Protein AF-A0A1L9S5S0-F1 (afdb_monomer_lite)

Organism: NCBI:txid1073090

Radius of gyration: 19.22 Å; chains: 1; bounding box: 44×40×56 Å

Sequence (219 aa):
MIPSCPNWLRVALICLTVGSFLPQLHRIWAQKTGTGLSLLYILLNLINATEQLTLAFFYTINVTWELDFFVNTPRSIGDWLNLAQLGVVWVLLFIFSLMHPDPQFPIPYRILVAALYLVFGFISLFPVITDALDSTLFHDPNEQSPGFGVNLFAGWNFFIVSPLTTLLSVCSIVPQAIQLRSQLSSPSPDQGMMRIQDCALQGVVFGVLAASWLFRVKI

Foldseek 3Di:
DQDFDDPVVLVVLLVLLVVLLVVVVVCCVVVVALAQADLLLLLLQLLLLLLVLLLLLLCLQPPADDCLFQAHVVGDPLSVSVNVSSVSSNVSSVVSLVSHDHPVDDPVVNVVSVVVSVVSNCVRRVVSVVCNVPVVVQDDPPDPDGHPVSVCSNCCSVVPVNVVSVVSNVVSVVSSVVSLVVQCPDPDNVVSVVVVVSVVSSVVSVVVVVVCVVSHGDD

Structure (mmCIF, N/CA/C/O backbone):
data_AF-A0A1L9S5S0-F1
#
_entry.id   AF-A0A1L9S5S0-F1
#
loop_
_atom_site.group_PDB
_atom_site.id
_atom_site.type_symbol
_atom_site.label_atom_id
_atom_site.label_alt_id
_atom_site.label_comp_id
_atom_site.label_asym_id
_atom_site.label_entity_id
_atom_site.label_seq_id
_atom_site.pdbx_PDB_ins_code
_atom_site.Cartn_x
_atom_site.Cartn_y
_atom_site.Cartn_z
_atom_site.occupancy
_atom_site.B_iso_or_equiv
_atom_site.auth_seq_id
_atom_site.auth_comp_id
_atom_site.auth_asym_id
_atom_site.auth_atom_id
_atom_site.pdbx_PDB_model_num
ATOM 1 N N . MET A 1 1 ? 19.081 -22.077 -8.468 1.00 44.44 1 MET A N 1
ATOM 2 C CA . MET A 1 1 ? 17.977 -21.283 -9.048 1.00 44.44 1 MET A CA 1
ATOM 3 C C . MET A 1 1 ? 16.762 -21.458 -8.157 1.00 44.44 1 MET A C 1
ATOM 5 O O . MET A 1 1 ? 16.302 -22.584 -8.014 1.00 44.44 1 MET A O 1
ATOM 9 N N . ILE A 1 2 ? 16.306 -20.395 -7.494 1.00 54.16 2 ILE A N 1
ATOM 10 C CA . ILE A 1 2 ? 15.057 -20.426 -6.721 1.00 54.16 2 ILE A CA 1
ATOM 11 C C . ILE A 1 2 ? 13.906 -20.519 -7.739 1.00 54.16 2 ILE A C 1
ATOM 13 O O . ILE A 1 2 ? 13.924 -19.760 -8.711 1.00 54.16 2 ILE A O 1
ATOM 17 N N . PRO A 1 3 ? 12.953 -21.457 -7.595 1.00 57.44 3 PRO A N 1
ATOM 18 C CA . PRO A 1 3 ? 11.841 -21.571 -8.530 1.00 57.44 3 PRO A CA 1
ATOM 19 C C . PRO A 1 3 ? 11.006 -20.287 -8.510 1.00 57.44 3 PRO A C 1
ATOM 21 O O . PRO A 1 3 ? 10.632 -19.790 -7.448 1.00 57.44 3 PRO A O 1
ATOM 24 N N . SER A 1 4 ? 10.720 -19.748 -9.694 1.00 71.06 4 SER A N 1
ATOM 25 C CA . SER A 1 4 ? 9.901 -18.551 -9.856 1.00 71.06 4 SER A CA 1
ATOM 26 C C . SER A 1 4 ? 8.475 -18.801 -9.359 1.00 71.06 4 SER A C 1
ATOM 28 O O . SER A 1 4 ? 7.868 -19.835 -9.642 1.00 71.06 4 SER A O 1
ATOM 30 N N . CYS A 1 5 ? 7.920 -17.847 -8.604 1.00 78.69 5 CYS A N 1
ATOM 31 C CA . CYS A 1 5 ? 6.558 -17.951 -8.081 1.00 78.69 5 CYS A CA 1
ATOM 32 C C . CYS A 1 5 ? 5.536 -18.114 -9.231 1.00 78.69 5 CYS A C 1
ATOM 34 O O . CYS A 1 5 ? 5.428 -17.202 -10.068 1.00 78.69 5 CYS A O 1
ATOM 36 N N . PRO A 1 6 ? 4.773 -19.226 -9.282 1.00 87.81 6 PRO A N 1
ATOM 37 C CA . PRO A 1 6 ? 3.892 -19.526 -10.404 1.00 87.81 6 PRO A CA 1
ATOM 38 C C . PRO A 1 6 ? 2.665 -18.606 -10.437 1.00 87.81 6 PRO A C 1
ATOM 40 O O . PRO A 1 6 ? 2.138 -18.199 -9.402 1.00 87.81 6 PRO A O 1
ATOM 43 N N . ASN A 1 7 ? 2.164 -18.308 -11.639 1.00 88.38 7 ASN A N 1
ATOM 44 C CA . ASN A 1 7 ? 1.066 -17.350 -11.830 1.00 88.38 7 ASN A CA 1
ATOM 45 C C . ASN A 1 7 ? -0.230 -17.758 -11.112 1.00 88.38 7 ASN A C 1
ATOM 47 O O . ASN A 1 7 ? -0.911 -16.893 -10.568 1.00 88.38 7 ASN A O 1
ATOM 51 N N . TRP A 1 8 ? -0.548 -19.056 -11.040 1.00 90.25 8 TRP A N 1
ATOM 52 C CA . TRP A 1 8 ? -1.734 -19.535 -10.318 1.00 90.25 8 TRP A CA 1
ATOM 53 C C . TRP A 1 8 ? -1.683 -19.172 -8.827 1.00 90.25 8 TRP A C 1
ATOM 55 O O . TRP A 1 8 ? -2.705 -18.812 -8.247 1.00 90.25 8 TRP A O 1
ATOM 65 N N . LEU A 1 9 ? -0.491 -19.193 -8.217 1.00 88.19 9 LEU A N 1
ATOM 66 C CA . LEU A 1 9 ? -0.302 -18.819 -6.817 1.00 88.19 9 LEU A CA 1
ATOM 67 C C . LEU A 1 9 ? -0.464 -17.307 -6.632 1.00 88.19 9 LEU A C 1
ATOM 69 O O . LEU A 1 9 ? -1.038 -16.870 -5.638 1.00 88.19 9 LEU A O 1
ATOM 73 N N . ARG A 1 10 ? -0.016 -16.499 -7.603 1.00 89.44 10 ARG A N 1
ATOM 74 C CA . ARG A 1 10 ? -0.247 -15.044 -7.596 1.00 89.44 10 ARG A CA 1
ATOM 75 C C . ARG A 1 10 ? -1.740 -14.724 -7.648 1.00 89.44 10 ARG A C 1
ATOM 77 O O . ARG A 1 10 ? -2.201 -13.929 -6.839 1.00 89.44 10 ARG A O 1
ATOM 84 N N . VAL A 1 11 ? -2.494 -15.397 -8.520 1.00 90.69 11 VAL A N 1
ATOM 85 C CA . VAL A 1 11 ? -3.959 -15.257 -8.614 1.00 90.69 11 VAL A CA 1
ATOM 86 C C . VAL A 1 11 ? -4.644 -15.698 -7.320 1.00 90.69 11 VAL A C 1
ATOM 88 O O . VAL A 1 11 ? -5.478 -14.965 -6.795 1.00 90.69 11 VAL A O 1
ATOM 91 N N . ALA A 1 12 ? -4.254 -16.845 -6.757 1.00 90.88 12 ALA A N 1
ATOM 92 C CA . ALA A 1 12 ? -4.786 -17.303 -5.476 1.00 90.88 12 ALA A CA 1
ATOM 93 C C . ALA A 1 12 ? -4.539 -16.276 -4.359 1.00 90.88 12 ALA A C 1
ATOM 95 O O . ALA A 1 12 ? -5.433 -16.009 -3.561 1.00 90.88 12 ALA A O 1
ATOM 96 N N . LEU A 1 13 ? -3.358 -15.653 -4.332 1.00 89.50 13 LEU A N 1
ATOM 97 C CA . LEU A 1 13 ? -3.022 -14.617 -3.356 1.00 89.50 13 LEU A CA 1
ATOM 98 C C . LEU A 1 13 ? -3.818 -13.321 -3.566 1.00 89.50 13 LEU A C 1
ATOM 100 O O . LEU A 1 13 ? -4.218 -12.726 -2.570 1.00 89.50 13 LEU A O 1
ATOM 104 N N . ILE A 1 14 ? -4.151 -12.943 -4.806 1.00 90.69 14 ILE A N 1
ATOM 105 C CA . ILE A 1 14 ? -5.110 -11.856 -5.091 1.00 90.69 14 ILE A CA 1
ATOM 106 C C . ILE A 1 14 ? -6.479 -12.186 -4.500 1.00 90.69 14 ILE A C 1
ATOM 108 O O . ILE A 1 14 ? -7.045 -11.382 -3.757 1.00 90.69 14 ILE A O 1
ATOM 112 N N . CYS A 1 15 ? -6.998 -13.383 -4.772 1.00 91.38 15 CYS A N 1
ATOM 113 C CA . CYS A 1 15 ? -8.291 -13.814 -4.246 1.00 91.38 15 CYS A CA 1
ATOM 114 C C . CYS A 1 15 ? -8.305 -13.853 -2.712 1.00 91.38 15 CYS A C 1
ATOM 116 O O . CYS A 1 15 ? -9.273 -13.401 -2.106 1.00 91.38 15 CYS A O 1
ATOM 118 N N . LEU A 1 16 ? -7.235 -14.345 -2.080 1.00 90.19 16 LEU A N 1
ATOM 119 C CA . LEU A 1 16 ? -7.093 -14.356 -0.622 1.00 90.19 16 LEU A CA 1
ATOM 120 C C . LEU A 1 16 ? -7.020 -12.942 -0.047 1.00 90.19 16 LEU A C 1
ATOM 122 O O . LEU A 1 16 ? -7.652 -12.675 0.973 1.00 90.19 16 LEU A O 1
ATOM 126 N N . THR A 1 17 ? -6.303 -12.027 -0.704 1.00 90.12 17 THR A N 1
ATOM 127 C CA . THR A 1 17 ? -6.274 -10.619 -0.309 1.00 90.12 17 THR A CA 1
ATOM 128 C C . THR A 1 17 ? -7.678 -10.039 -0.344 1.00 90.12 17 THR A C 1
ATOM 130 O O . THR A 1 17 ? -8.149 -9.608 0.701 1.00 90.12 17 THR A O 1
ATOM 133 N N . VAL A 1 18 ? -8.400 -10.121 -1.464 1.00 89.94 18 VAL A N 1
ATOM 134 C CA . VAL A 1 18 ? -9.799 -9.655 -1.540 1.00 89.94 18 VAL A CA 1
ATOM 135 C C . VAL A 1 18 ? -10.660 -10.311 -0.459 1.00 89.94 18 VAL A C 1
ATOM 137 O O . VAL A 1 18 ? -11.362 -9.623 0.283 1.00 89.94 18 VAL A O 1
ATOM 140 N N . GLY A 1 19 ? -10.548 -11.634 -0.321 1.00 88.25 19 GLY A N 1
ATOM 141 C CA . GLY A 1 19 ? -11.273 -12.425 0.666 1.00 88.25 19 GLY A CA 1
ATOM 142 C C . GLY A 1 19 ? -11.047 -11.956 2.102 1.00 88.25 19 GLY A C 1
ATOM 143 O O . GLY A 1 19 ? -11.992 -11.914 2.884 1.00 88.25 19 GLY A O 1
ATOM 144 N N . SER A 1 20 ? -9.825 -11.541 2.437 1.00 87.69 20 SER A N 1
ATOM 145 C CA . SER A 1 20 ? -9.475 -11.094 3.789 1.00 87.69 20 SER A CA 1
ATOM 146 C C . SER A 1 20 ? -10.135 -9.770 4.195 1.00 87.69 20 SER A C 1
ATOM 148 O O . SER A 1 20 ? -10.406 -9.570 5.377 1.00 87.69 20 SER A O 1
ATOM 150 N N . PHE A 1 21 ? -10.460 -8.891 3.238 1.00 84.31 21 PHE A N 1
ATOM 151 C CA . PHE A 1 21 ? -11.145 -7.619 3.509 1.00 84.31 21 PHE A CA 1
ATOM 152 C C . PHE A 1 21 ? -12.677 -7.743 3.548 1.00 84.31 21 PHE A C 1
ATOM 154 O O . PHE A 1 21 ? -13.341 -6.895 4.150 1.00 84.31 21 PHE A O 1
ATOM 161 N N . LEU A 1 22 ? -13.261 -8.785 2.940 1.00 85.25 22 LEU A N 1
ATOM 162 C CA . LEU A 1 22 ? -14.719 -8.954 2.839 1.00 85.25 22 LEU A CA 1
ATOM 163 C C . LEU A 1 22 ? -15.456 -8.925 4.192 1.00 85.25 22 LEU A C 1
ATOM 165 O O . LEU A 1 22 ? -16.460 -8.214 4.274 1.00 85.25 22 LEU A O 1
ATOM 169 N N . PRO A 1 23 ? -15.008 -9.623 5.259 1.00 81.19 23 PRO A N 1
ATOM 170 C CA . PRO A 1 23 ? -15.718 -9.619 6.539 1.00 81.19 23 PRO A CA 1
ATOM 171 C C . PRO A 1 23 ? -15.828 -8.215 7.140 1.00 81.19 23 PRO A C 1
ATOM 173 O O . PRO A 1 23 ? -16.886 -7.823 7.637 1.00 81.19 23 PRO A O 1
ATOM 176 N N . GLN A 1 24 ? -14.749 -7.435 7.045 1.00 80.00 24 GLN A N 1
ATOM 177 C CA . GLN A 1 24 ? -14.686 -6.075 7.573 1.00 80.00 24 GLN A CA 1
ATOM 178 C C . GLN A 1 24 ? -15.537 -5.122 6.730 1.00 80.00 24 GLN A C 1
ATOM 180 O O . GLN A 1 24 ? -16.311 -4.336 7.277 1.00 80.00 24 GLN A O 1
ATOM 185 N N . LEU A 1 25 ? -15.460 -5.240 5.401 1.00 80.94 25 LEU A N 1
ATOM 186 C CA . LEU A 1 25 ? -16.245 -4.426 4.478 1.00 80.94 25 LEU A CA 1
ATOM 187 C C . LEU A 1 25 ? -17.748 -4.685 4.635 1.00 80.94 25 LEU A C 1
ATOM 189 O O . LEU A 1 25 ? -18.533 -3.742 4.732 1.00 80.94 25 LEU A O 1
ATOM 193 N N . HIS A 1 26 ? -18.145 -5.957 4.737 1.00 81.75 26 HIS A N 1
ATOM 194 C CA . HIS A 1 26 ? -19.528 -6.350 4.985 1.00 81.75 26 HIS A CA 1
ATOM 195 C C . HIS A 1 26 ? -20.046 -5.770 6.305 1.00 81.75 26 HIS A C 1
ATOM 197 O O . HIS A 1 26 ? -21.158 -5.249 6.348 1.00 81.75 26 HIS A O 1
ATOM 203 N N . ARG A 1 27 ? -19.245 -5.794 7.380 1.00 76.44 27 ARG A N 1
ATOM 204 C CA . ARG A 1 27 ? -19.651 -5.204 8.665 1.00 76.44 27 ARG A CA 1
ATOM 205 C C . ARG A 1 27 ? -19.819 -3.695 8.594 1.00 76.44 27 ARG A C 1
ATOM 207 O O . ARG A 1 27 ? -20.857 -3.216 9.035 1.00 76.44 27 ARG A O 1
ATOM 214 N N . ILE A 1 28 ? -18.872 -2.956 8.015 1.00 76.94 28 ILE A N 1
ATOM 215 C CA . ILE A 1 28 ? -19.018 -1.499 7.850 1.00 76.94 28 ILE A CA 1
ATOM 216 C C . ILE A 1 28 ? -20.266 -1.188 7.021 1.00 76.94 28 ILE A C 1
ATOM 218 O O . ILE A 1 28 ? -21.038 -0.288 7.352 1.00 76.94 28 ILE A O 1
ATOM 222 N N . TRP A 1 29 ? -20.499 -1.960 5.960 1.00 77.75 29 TRP A N 1
ATOM 223 C CA . TRP A 1 29 ? -21.646 -1.754 5.090 1.00 77.75 29 TRP A CA 1
ATOM 224 C C . TRP A 1 29 ? -22.984 -2.039 5.784 1.00 77.75 29 TRP A C 1
ATOM 226 O O . TRP A 1 29 ? -23.902 -1.223 5.659 1.00 77.75 29 TRP A O 1
ATOM 236 N N . ALA A 1 30 ? -23.076 -3.147 6.528 1.00 79.69 30 ALA A N 1
ATOM 237 C CA . ALA A 1 30 ? -24.289 -3.606 7.202 1.00 79.69 30 ALA A CA 1
ATOM 238 C C . ALA A 1 30 ? -24.583 -2.847 8.505 1.00 79.69 30 ALA A C 1
ATOM 240 O O . ALA A 1 30 ? -25.731 -2.511 8.776 1.00 79.69 30 ALA A O 1
ATOM 241 N N . GLN A 1 31 ? -23.559 -2.566 9.313 1.00 71.19 31 GLN A N 1
ATOM 242 C CA . GLN A 1 31 ? -23.707 -1.934 10.628 1.00 71.19 31 GLN A CA 1
ATOM 243 C C . GLN A 1 31 ? -23.596 -0.409 10.562 1.00 71.19 31 GLN A C 1
ATOM 245 O O . GLN A 1 31 ? -23.944 0.256 11.532 1.00 71.19 31 GLN A O 1
ATOM 250 N N . LYS A 1 32 ? -23.131 0.154 9.433 1.00 68.44 32 LYS A N 1
ATOM 251 C CA . LYS A 1 32 ? -22.903 1.600 9.227 1.00 68.44 32 LYS A CA 1
ATOM 252 C C . LYS A 1 32 ? -22.033 2.247 10.308 1.00 68.44 32 LYS A C 1
ATOM 254 O O . LYS A 1 32 ? -22.070 3.461 10.490 1.00 68.44 32 LYS A O 1
ATOM 259 N N . THR A 1 33 ? -21.231 1.451 11.006 1.00 64.75 33 THR A N 1
ATOM 260 C CA . THR A 1 33 ? -20.325 1.909 12.050 1.00 64.75 33 THR A CA 1
ATOM 261 C C . THR A 1 33 ? -18.896 1.524 11.686 1.00 64.75 33 THR A C 1
ATOM 263 O O . THR A 1 33 ? -18.597 0.373 11.374 1.00 64.75 33 THR A O 1
ATOM 266 N N . GLY A 1 34 ? -17.997 2.510 11.711 1.00 60.09 34 GLY A N 1
ATOM 267 C CA . GLY A 1 34 ? -16.553 2.307 11.542 1.00 60.09 34 GLY A CA 1
ATOM 268 C C . GLY A 1 34 ? -15.847 1.895 12.836 1.00 60.09 34 GLY A C 1
ATOM 269 O O . GLY A 1 34 ? -14.622 1.820 12.871 1.00 60.09 34 GLY A O 1
ATOM 270 N N . THR A 1 35 ? -16.596 1.650 13.914 1.00 63.75 35 THR A N 1
ATOM 271 C CA . THR A 1 35 ? -16.030 1.427 15.245 1.00 63.75 35 THR A CA 1
ATOM 272 C C . THR A 1 35 ? -15.054 0.253 15.235 1.00 63.75 35 THR A C 1
ATOM 274 O O . THR A 1 35 ? -15.351 -0.814 14.705 1.00 63.75 35 THR A O 1
ATOM 277 N N . GLY A 1 36 ? -13.894 0.437 15.868 1.00 66.94 36 GLY A N 1
ATOM 278 C CA . GLY A 1 36 ? -12.923 -0.634 16.124 1.00 66.94 36 GLY A CA 1
ATOM 279 C C . GLY A 1 36 ? -11.667 -0.633 15.254 1.00 66.94 36 GLY A C 1
ATOM 280 O O . GLY A 1 36 ? -10.776 -1.440 15.511 1.00 66.94 36 GLY A O 1
ATOM 281 N N . LEU A 1 37 ? -11.554 0.274 14.284 1.00 77.31 37 LEU A N 1
ATOM 282 C CA . LEU A 1 37 ? -10.303 0.520 13.567 1.00 77.31 37 LEU A CA 1
ATOM 283 C C . LEU A 1 37 ? -9.821 1.934 13.817 1.00 77.31 37 LEU A C 1
ATOM 285 O O . LEU A 1 37 ? -10.598 2.884 13.786 1.00 77.31 37 LEU A O 1
ATOM 289 N N . SER A 1 38 ? -8.523 2.059 14.055 1.00 84.81 38 SER A N 1
ATOM 290 C CA . SER A 1 38 ? -7.914 3.364 14.218 1.00 84.81 38 SER A CA 1
ATOM 291 C C . SER A 1 38 ? -7.835 4.077 12.878 1.00 84.81 38 SER A C 1
ATOM 293 O O . SER A 1 38 ? -7.306 3.546 11.901 1.00 84.81 38 SER A O 1
ATOM 295 N N . LEU A 1 39 ? -8.313 5.320 12.838 1.00 86.12 39 LEU A N 1
ATOM 296 C CA . LEU A 1 39 ? -8.190 6.157 11.649 1.00 86.12 39 LEU A CA 1
ATOM 297 C C . LEU A 1 39 ? -6.714 6.371 11.269 1.00 86.12 39 LEU A C 1
ATOM 299 O O . LEU A 1 39 ? -6.373 6.378 10.089 1.00 86.12 39 LEU A O 1
ATOM 303 N N . LEU A 1 40 ? -5.827 6.465 12.267 1.00 88.94 40 LEU A N 1
ATOM 304 C CA . LEU A 1 40 ? -4.383 6.538 12.051 1.00 88.94 40 LEU A CA 1
ATOM 305 C C . LEU A 1 40 ? -3.825 5.220 11.498 1.00 88.94 40 LEU A C 1
ATOM 307 O O . LEU A 1 40 ? -2.958 5.248 10.632 1.00 88.94 40 LEU A O 1
ATOM 311 N N . TYR A 1 41 ? -4.346 4.072 11.945 1.00 89.69 41 TYR A N 1
ATOM 312 C CA . TYR A 1 41 ? -3.991 2.777 11.358 1.00 89.69 41 TYR A CA 1
ATOM 313 C C . TYR A 1 41 ? -4.337 2.732 9.868 1.00 89.69 41 TYR A C 1
ATOM 315 O O . TYR A 1 41 ? -3.474 2.415 9.050 1.00 89.69 41 TYR A O 1
ATOM 323 N N . ILE A 1 42 ? -5.561 3.124 9.504 1.00 89.75 42 ILE A N 1
ATOM 324 C CA . ILE A 1 42 ? -6.000 3.164 8.104 1.00 89.75 42 ILE A CA 1
ATOM 325 C C . ILE A 1 42 ? -5.125 4.129 7.294 1.00 89.75 42 ILE A C 1
ATOM 327 O O . ILE A 1 42 ? -4.630 3.741 6.240 1.00 89.75 42 ILE A O 1
ATOM 331 N N . LEU A 1 43 ? -4.878 5.346 7.797 1.00 92.81 43 LEU A N 1
ATOM 332 C CA . LEU A 1 43 ? -4.044 6.345 7.120 1.00 92.81 43 LEU A CA 1
ATOM 333 C C . LEU A 1 43 ? -2.638 5.813 6.822 1.00 92.81 43 LEU A C 1
ATOM 335 O O . LEU A 1 43 ? -2.183 5.897 5.687 1.00 92.81 43 LEU A O 1
ATOM 339 N N . LEU A 1 44 ? -1.946 5.276 7.830 1.00 94.19 44 LEU A N 1
ATOM 340 C CA . LEU A 1 44 ? -0.554 4.850 7.678 1.00 94.19 44 LEU A CA 1
ATOM 341 C C . LEU A 1 44 ? -0.423 3.635 6.750 1.00 94.19 44 LEU A C 1
ATOM 343 O O . LEU A 1 44 ? 0.493 3.595 5.931 1.00 94.19 44 LEU A O 1
ATOM 347 N N . ASN A 1 45 ? -1.357 2.679 6.820 1.00 93.38 45 ASN A N 1
ATOM 348 C CA . ASN A 1 45 ? -1.374 1.549 5.884 1.00 93.38 45 ASN A CA 1
ATOM 349 C C . ASN A 1 45 ? -1.731 1.995 4.462 1.00 93.38 45 ASN A C 1
ATOM 351 O O . ASN A 1 45 ? -1.181 1.455 3.507 1.00 93.38 45 ASN A O 1
ATOM 355 N N . LEU A 1 46 ? -2.609 2.989 4.304 1.00 94.38 46 LEU A N 1
ATOM 356 C CA . LEU A 1 46 ? -2.959 3.531 2.995 1.00 94.38 46 LEU A CA 1
ATOM 357 C C . LEU A 1 46 ? -1.792 4.316 2.374 1.00 94.38 46 LEU A C 1
ATOM 359 O O . LEU A 1 46 ? -1.521 4.141 1.193 1.00 94.38 46 LEU A O 1
ATOM 363 N N . ILE A 1 47 ? -1.053 5.105 3.164 1.00 96.19 47 ILE A N 1
ATOM 364 C CA . ILE A 1 47 ? 0.196 5.761 2.735 1.00 96.19 47 ILE A CA 1
ATOM 365 C C . ILE A 1 47 ? 1.210 4.717 2.246 1.00 96.19 47 ILE A C 1
ATOM 367 O O . ILE A 1 47 ? 1.727 4.835 1.139 1.00 96.19 47 ILE A O 1
ATOM 371 N N . ASN A 1 48 ? 1.448 3.664 3.033 1.00 96.06 48 ASN A N 1
ATOM 372 C CA . ASN A 1 48 ? 2.357 2.577 2.660 1.00 96.06 48 ASN A CA 1
ATOM 373 C C . ASN A 1 48 ? 1.894 1.836 1.391 1.00 96.06 48 ASN A C 1
ATOM 375 O O . ASN A 1 48 ? 2.695 1.564 0.502 1.00 96.06 48 ASN A O 1
ATOM 379 N N . ALA A 1 49 ? 0.597 1.548 1.261 1.00 95.62 49 ALA A N 1
ATOM 380 C CA . ALA A 1 49 ? 0.053 0.912 0.063 1.00 95.62 49 ALA A CA 1
ATOM 381 C C . ALA A 1 49 ? 0.196 1.801 -1.184 1.00 95.62 49 ALA A C 1
ATOM 383 O O . ALA A 1 49 ? 0.528 1.293 -2.253 1.00 95.62 49 ALA A O 1
ATOM 384 N N . THR A 1 50 ? -0.019 3.115 -1.052 1.00 96.50 50 THR A N 1
ATOM 385 C CA . THR A 1 50 ? 0.202 4.082 -2.136 1.00 96.50 50 THR A CA 1
ATOM 386 C C . THR A 1 50 ? 1.663 4.104 -2.562 1.00 96.50 50 THR A C 1
ATOM 388 O O . THR A 1 50 ? 1.935 4.089 -3.757 1.00 96.50 50 THR A O 1
ATOM 391 N N . GLU A 1 51 ? 2.601 4.096 -1.616 1.00 95.88 51 GLU A N 1
ATOM 392 C CA . GLU A 1 51 ? 4.035 4.089 -1.916 1.00 95.88 51 GLU A CA 1
ATOM 393 C C . GLU A 1 51 ? 4.460 2.808 -2.647 1.00 95.88 51 GLU A C 1
ATOM 395 O O . GLU A 1 51 ? 5.092 2.864 -3.702 1.00 95.88 51 GLU A O 1
ATOM 400 N N . GLN A 1 52 ? 4.035 1.641 -2.153 1.00 93.75 52 GLN A N 1
ATOM 401 C CA . GLN A 1 52 ? 4.318 0.363 -2.814 1.00 93.75 52 GLN A CA 1
ATOM 402 C C . GLN A 1 52 ? 3.715 0.298 -4.221 1.00 93.75 52 GLN A C 1
ATOM 404 O O . GLN A 1 52 ? 4.371 -0.180 -5.146 1.00 93.75 52 GLN A O 1
ATOM 409 N N . LEU A 1 53 ? 2.486 0.797 -4.401 1.00 95.06 53 LEU A N 1
ATOM 410 C CA . LEU A 1 53 ? 1.855 0.900 -5.716 1.00 95.06 53 LEU A CA 1
ATOM 411 C C . LEU A 1 53 ? 2.628 1.853 -6.635 1.00 95.06 53 LEU A C 1
ATOM 413 O O . LEU A 1 53 ? 2.846 1.518 -7.795 1.00 95.06 53 LEU A O 1
ATOM 417 N N . THR A 1 54 ? 3.059 3.004 -6.118 1.00 94.12 54 THR A N 1
ATOM 418 C CA . THR A 1 54 ? 3.807 4.028 -6.862 1.00 94.12 54 THR A CA 1
ATOM 419 C C . THR A 1 54 ? 5.119 3.460 -7.384 1.00 94.12 54 THR A C 1
ATOM 421 O O . THR A 1 54 ? 5.368 3.515 -8.586 1.00 94.12 54 THR A O 1
ATOM 424 N N . LEU A 1 55 ? 5.921 2.839 -6.514 1.00 91.12 55 LEU A N 1
ATOM 425 C CA . LEU A 1 55 ? 7.175 2.197 -6.907 1.00 91.12 55 LEU A CA 1
ATOM 426 C C . LEU A 1 55 ? 6.946 1.048 -7.887 1.00 91.12 55 LEU A C 1
ATOM 428 O O . LEU A 1 55 ? 7.640 0.954 -8.898 1.00 91.12 55 LEU A O 1
ATOM 432 N N . ALA A 1 56 ? 5.962 0.185 -7.627 1.00 89.94 56 ALA A N 1
ATOM 433 C CA . ALA A 1 56 ? 5.694 -0.937 -8.514 1.00 89.94 56 ALA A CA 1
ATOM 434 C C . ALA A 1 56 ? 5.236 -0.481 -9.901 1.00 89.94 56 ALA A C 1
ATOM 436 O O . ALA A 1 56 ? 5.680 -1.039 -10.905 1.00 89.94 56 ALA A O 1
ATOM 437 N N . PHE A 1 57 ? 4.382 0.539 -9.967 1.00 90.94 57 PHE A N 1
ATOM 438 C CA . PHE A 1 57 ? 3.933 1.129 -11.220 1.00 90.94 57 PHE A CA 1
ATOM 439 C C . PHE A 1 57 ? 5.099 1.798 -11.953 1.00 90.94 57 PHE A C 1
ATOM 441 O O . PHE A 1 57 ? 5.335 1.486 -13.117 1.00 90.94 57 PHE A O 1
ATOM 448 N N . PHE A 1 58 ? 5.891 2.611 -11.251 1.00 88.25 58 PHE A N 1
ATOM 449 C CA . PHE A 1 58 ? 7.083 3.264 -11.789 1.00 88.25 58 PHE A CA 1
ATOM 450 C C . PHE A 1 58 ? 8.052 2.256 -12.414 1.00 88.25 58 PHE A C 1
ATOM 452 O O . PHE A 1 58 ? 8.367 2.348 -13.598 1.00 88.25 58 PHE A O 1
ATOM 459 N N . TYR A 1 59 ? 8.465 1.231 -11.664 1.00 84.75 59 TYR A N 1
ATOM 460 C CA . TYR A 1 59 ? 9.388 0.219 -12.178 1.00 84.75 59 TYR A CA 1
ATOM 461 C C . TYR A 1 59 ? 8.781 -0.596 -13.325 1.00 84.75 59 TYR A C 1
ATOM 463 O O . TYR A 1 59 ? 9.491 -0.958 -14.262 1.00 84.75 59 TYR A O 1
ATOM 471 N N . THR A 1 60 ? 7.469 -0.849 -13.294 1.00 85.75 60 THR A N 1
ATOM 472 C CA . THR A 1 60 ? 6.778 -1.547 -14.386 1.00 85.75 60 THR A CA 1
ATOM 473 C C . THR A 1 60 ? 6.762 -0.727 -15.669 1.00 85.75 60 THR A C 1
ATOM 475 O O . THR A 1 60 ? 6.867 -1.318 -16.736 1.00 85.75 60 THR A O 1
ATOM 478 N N . ILE A 1 61 ? 6.649 0.600 -15.608 1.00 81.31 61 ILE A N 1
ATOM 479 C CA . ILE A 1 61 ? 6.583 1.451 -16.804 1.00 81.31 61 ILE A CA 1
ATOM 480 C C . ILE A 1 61 ? 7.983 1.845 -17.299 1.00 81.31 61 ILE A C 1
ATOM 482 O O . ILE A 1 61 ? 8.264 1.696 -18.491 1.00 81.31 61 ILE A O 1
ATOM 486 N N . ASN A 1 62 ? 8.878 2.258 -16.397 1.00 76.94 62 ASN A N 1
ATOM 487 C CA . ASN A 1 62 ? 10.123 2.951 -16.750 1.00 76.94 62 ASN A CA 1
ATOM 488 C C . ASN A 1 62 ? 11.374 2.067 -16.831 1.00 76.94 62 ASN A C 1
ATOM 490 O O . ASN A 1 62 ? 12.298 2.391 -17.577 1.00 76.94 62 ASN A O 1
ATOM 494 N N . VAL A 1 63 ? 11.437 0.925 -16.134 1.00 69.56 63 VAL A N 1
ATOM 495 C CA . VAL A 1 63 ? 12.623 0.055 -16.241 1.00 69.56 63 VAL A CA 1
ATOM 496 C C . VAL A 1 63 ? 12.565 -0.721 -17.540 1.00 69.56 63 VAL A C 1
ATOM 498 O O . VAL A 1 63 ? 11.625 -1.481 -17.789 1.00 69.56 63 VAL A O 1
ATOM 501 N N . THR A 1 64 ? 13.579 -0.495 -18.368 1.00 58.00 64 THR A N 1
ATOM 502 C CA . THR A 1 64 ? 13.659 -1.058 -19.711 1.00 58.00 64 THR A CA 1
ATOM 503 C C . THR A 1 64 ? 14.955 -1.825 -19.988 1.00 58.00 64 THR A C 1
ATOM 505 O O . THR A 1 64 ? 14.907 -2.666 -20.881 1.00 58.00 64 THR A O 1
ATOM 508 N N . TRP A 1 65 ? 16.066 -1.633 -19.241 1.00 51.69 65 TRP A N 1
ATOM 509 C CA . TRP A 1 65 ? 17.352 -2.204 -19.700 1.00 51.69 65 TRP A CA 1
ATOM 510 C C . TRP A 1 65 ? 18.317 -2.881 -18.707 1.00 51.69 65 TRP A C 1
ATOM 512 O O . TRP A 1 65 ? 19.028 -3.755 -19.185 1.00 51.69 65 TRP A O 1
ATOM 522 N N . GLU A 1 66 ? 18.388 -2.618 -17.390 1.00 50.41 66 GLU A N 1
ATOM 523 C CA . GLU A 1 66 ? 19.530 -3.196 -16.616 1.00 50.41 66 GLU A CA 1
ATOM 524 C C . GLU A 1 66 ? 19.277 -3.658 -15.173 1.00 50.41 66 GLU A C 1
ATOM 526 O O . GLU A 1 66 ? 20.168 -4.232 -14.549 1.00 50.41 66 GLU A O 1
ATOM 531 N N . LEU A 1 67 ? 18.073 -3.492 -14.623 1.00 53.88 67 LEU A N 1
ATOM 532 C CA . LEU A 1 67 ? 17.789 -3.891 -13.240 1.00 53.88 67 LEU A CA 1
ATOM 533 C C . LEU A 1 67 ? 16.670 -4.925 -13.207 1.00 53.88 67 LEU A C 1
ATOM 535 O O . LEU A 1 67 ? 15.513 -4.618 -12.933 1.00 53.88 67 LEU A O 1
ATOM 539 N N . ASP A 1 68 ? 17.051 -6.182 -13.432 1.00 56.25 68 ASP A N 1
ATOM 540 C CA . ASP A 1 68 ? 16.184 -7.369 -13.370 1.00 56.25 68 ASP A CA 1
ATOM 541 C C . ASP A 1 68 ? 15.725 -7.696 -11.924 1.00 56.25 68 ASP A C 1
ATOM 543 O O . ASP A 1 68 ? 15.297 -8.809 -11.634 1.00 56.25 68 ASP A O 1
ATOM 547 N N . PHE A 1 69 ? 15.842 -6.731 -11.002 1.00 60.16 69 PHE A N 1
ATOM 548 C CA . PHE A 1 69 ? 15.582 -6.869 -9.570 1.00 60.16 69 PHE A CA 1
ATOM 549 C C . PHE A 1 69 ? 14.079 -6.994 -9.279 1.00 60.16 69 PHE A C 1
ATOM 551 O O . PHE A 1 69 ? 13.633 -7.926 -8.608 1.00 60.16 69 PHE A O 1
ATOM 558 N N . PHE A 1 70 ? 13.270 -6.076 -9.827 1.00 64.25 70 PHE A N 1
ATOM 559 C CA . PHE A 1 70 ? 11.839 -5.971 -9.505 1.00 64.25 70 PHE A CA 1
ATOM 560 C C . PHE A 1 70 ? 10.899 -6.400 -10.643 1.00 64.25 70 PHE A C 1
ATOM 562 O O . PHE A 1 70 ? 9.820 -6.931 -10.379 1.00 64.25 70 PHE A O 1
ATOM 569 N N . VAL A 1 71 ? 11.297 -6.195 -11.902 1.00 67.06 71 VAL A N 1
ATOM 570 C CA . VAL A 1 71 ? 10.503 -6.505 -13.103 1.00 67.06 71 VAL A CA 1
ATOM 571 C C . VAL A 1 71 ? 11.385 -7.269 -14.076 1.00 67.06 71 VAL A C 1
ATOM 573 O O . VAL A 1 71 ? 12.554 -6.933 -14.240 1.00 67.06 71 VAL A O 1
ATOM 576 N N . ASN A 1 72 ? 10.834 -8.302 -14.713 1.00 68.00 72 ASN A N 1
ATOM 577 C CA . ASN A 1 72 ? 11.581 -9.062 -15.710 1.00 68.00 72 ASN A CA 1
ATOM 578 C C . ASN A 1 72 ? 11.693 -8.263 -17.011 1.00 68.00 72 ASN A C 1
ATOM 580 O O . ASN A 1 72 ? 10.739 -7.594 -17.415 1.00 68.00 72 A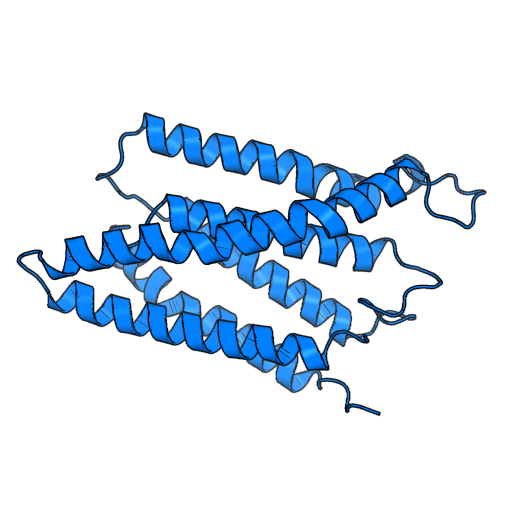SN A O 1
ATOM 584 N N . THR A 1 73 ? 12.819 -8.407 -17.708 1.00 67.69 73 THR A N 1
ATOM 585 C CA . THR A 1 73 ? 12.986 -7.881 -19.070 1.00 67.69 73 THR A CA 1
ATOM 586 C C . THR A 1 73 ? 13.024 -9.044 -20.075 1.00 67.69 73 THR A C 1
ATOM 588 O O . THR A 1 73 ? 14.000 -9.794 -20.082 1.00 67.69 73 THR A O 1
ATOM 591 N N . PRO A 1 74 ? 11.997 -9.252 -20.931 1.00 73.19 74 PRO A N 1
ATOM 592 C CA . PRO A 1 74 ? 10.749 -8.493 -21.070 1.00 73.19 74 PRO A CA 1
ATOM 593 C C . PRO A 1 74 ? 9.725 -8.785 -19.959 1.00 73.19 74 PRO A C 1
ATOM 595 O O . PRO A 1 74 ? 9.740 -9.851 -19.339 1.00 73.19 74 PRO A O 1
ATOM 598 N N . ARG A 1 75 ? 8.793 -7.841 -19.756 1.00 79.88 75 ARG A N 1
ATOM 599 C CA . ARG A 1 75 ? 7.767 -7.888 -18.698 1.00 79.88 75 ARG A CA 1
ATOM 600 C C . ARG A 1 75 ? 6.972 -9.181 -18.753 1.00 79.88 75 ARG A C 1
ATOM 602 O O . ARG A 1 75 ? 6.324 -9.493 -19.754 1.00 79.88 75 ARG A O 1
ATOM 609 N N . SER A 1 76 ? 6.985 -9.914 -17.649 1.00 85.00 76 SER A N 1
ATOM 610 C CA . SER A 1 76 ? 6.252 -11.166 -17.530 1.00 85.00 76 SER A CA 1
ATOM 611 C C . SER A 1 76 ? 4.801 -10.919 -17.111 1.00 85.00 76 SER A C 1
ATOM 613 O O . SER A 1 76 ? 4.480 -9.928 -16.456 1.00 85.00 76 SER A O 1
ATOM 615 N N . ILE A 1 77 ? 3.910 -11.876 -17.397 1.00 85.75 77 ILE A N 1
ATOM 616 C CA . ILE A 1 77 ? 2.538 -11.898 -16.841 1.00 85.75 77 ILE A CA 1
ATOM 617 C C . ILE A 1 77 ? 2.567 -11.775 -15.311 1.00 85.75 77 ILE A C 1
ATOM 619 O O . ILE A 1 77 ? 1.698 -11.155 -14.702 1.00 85.75 77 ILE A O 1
ATOM 623 N N . GLY A 1 78 ? 3.588 -12.355 -14.683 1.00 84.94 78 GLY A N 1
ATOM 624 C CA . GLY A 1 78 ? 3.763 -12.288 -13.248 1.00 84.94 78 GLY A CA 1
ATOM 625 C C . GLY A 1 78 ? 3.954 -10.862 -12.721 1.00 84.94 78 GLY A C 1
ATOM 626 O O . GLY A 1 78 ? 3.466 -10.566 -11.628 1.00 84.94 78 GLY A O 1
ATOM 627 N N . ASP A 1 79 ? 4.641 -9.997 -13.464 1.00 85.19 79 ASP A N 1
ATOM 628 C CA . ASP A 1 79 ? 4.927 -8.619 -13.042 1.00 85.19 79 ASP A CA 1
ATOM 629 C C . ASP A 1 79 ? 3.633 -7.793 -13.028 1.00 85.19 79 ASP A C 1
ATOM 631 O O . ASP A 1 79 ? 3.321 -7.130 -12.040 1.00 85.19 79 ASP A O 1
ATOM 635 N N . TRP A 1 80 ? 2.788 -7.976 -14.048 1.00 88.88 80 TRP A N 1
ATOM 636 C CA . TRP A 1 80 ? 1.438 -7.409 -14.090 1.00 88.88 80 TRP A CA 1
ATOM 637 C C . TRP A 1 80 ? 0.549 -7.906 -12.946 1.00 88.88 80 TRP A C 1
ATOM 639 O O . TRP A 1 80 ? -0.196 -7.125 -12.358 1.00 88.88 80 TRP A O 1
ATOM 649 N N . LEU A 1 81 ? 0.642 -9.191 -12.584 1.00 89.56 81 LEU A N 1
ATOM 650 C CA . LEU A 1 81 ? -0.095 -9.742 -11.441 1.00 89.56 81 LEU A CA 1
ATOM 651 C C . LEU A 1 81 ? 0.397 -9.179 -10.098 1.00 89.56 81 LEU A C 1
ATOM 653 O O . LEU A 1 81 ? -0.409 -8.986 -9.191 1.00 89.56 81 LEU A O 1
ATOM 657 N N . ASN A 1 82 ? 1.695 -8.897 -9.953 1.00 90.00 82 ASN A N 1
ATOM 658 C CA . ASN A 1 82 ? 2.237 -8.242 -8.759 1.00 90.00 82 ASN A CA 1
ATOM 659 C C . ASN A 1 82 ? 1.748 -6.791 -8.649 1.00 90.00 82 ASN A C 1
ATOM 661 O O . ASN A 1 82 ? 1.333 -6.369 -7.571 1.00 90.00 82 ASN A O 1
ATOM 665 N N . LEU 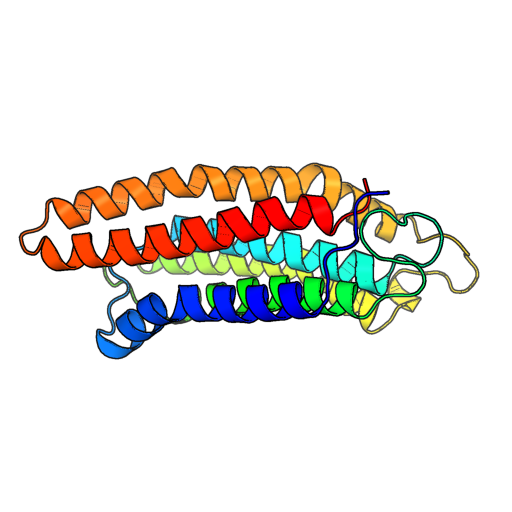A 1 83 ? 1.732 -6.055 -9.763 1.00 90.94 83 LEU A N 1
ATOM 666 C CA . LEU A 1 83 ? 1.160 -4.712 -9.813 1.00 90.94 83 LEU A CA 1
ATOM 667 C C . LEU A 1 83 ? -0.337 -4.732 -9.465 1.00 90.94 83 LEU A C 1
ATOM 669 O O . LEU A 1 83 ? -0.791 -3.944 -8.638 1.00 90.94 83 LEU A O 1
ATOM 673 N N . ALA A 1 84 ? -1.094 -5.681 -10.026 1.00 92.88 84 ALA A N 1
ATOM 674 C CA . ALA A 1 84 ? -2.511 -5.859 -9.719 1.00 92.88 84 ALA A CA 1
ATOM 675 C C . ALA A 1 84 ? -2.749 -6.170 -8.233 1.00 92.88 84 ALA A C 1
ATOM 677 O O . ALA A 1 84 ? -3.658 -5.605 -7.635 1.00 92.88 84 ALA A O 1
ATOM 678 N N . GLN A 1 85 ? -1.917 -7.015 -7.615 1.00 92.88 85 GLN A N 1
ATOM 679 C CA . GLN A 1 85 ? -1.984 -7.319 -6.182 1.00 92.88 85 GLN A CA 1
ATOM 680 C C . GLN A 1 85 ? -1.858 -6.049 -5.327 1.00 92.88 85 GLN A C 1
ATOM 682 O O . GLN A 1 85 ? -2.666 -5.830 -4.425 1.00 92.88 85 GLN A O 1
ATOM 687 N N . LEU A 1 86 ? -0.866 -5.204 -5.618 1.00 92.88 86 LEU A N 1
ATOM 688 C CA . LEU A 1 86 ? -0.652 -3.944 -4.899 1.00 92.88 86 LEU A CA 1
ATOM 689 C C . LEU A 1 86 ? -1.793 -2.953 -5.149 1.00 92.88 86 LEU A C 1
ATOM 691 O O . LEU A 1 86 ? -2.288 -2.334 -4.208 1.00 92.88 86 LEU A O 1
ATOM 695 N N . GLY A 1 87 ? -2.279 -2.877 -6.390 1.00 93.75 87 GLY A N 1
ATOM 696 C CA . GLY A 1 87 ? -3.451 -2.081 -6.749 1.00 93.75 87 GLY A CA 1
ATOM 697 C C . GLY A 1 87 ? -4.707 -2.517 -5.994 1.00 93.75 87 GLY A C 1
ATOM 698 O O . GLY A 1 87 ? -5.428 -1.675 -5.471 1.00 93.75 87 GLY A O 1
ATOM 699 N N . VAL A 1 88 ? -4.945 -3.824 -5.858 1.00 93.56 88 VAL A N 1
ATOM 700 C CA . VAL A 1 88 ? -6.071 -4.369 -5.085 1.00 93.56 88 VAL A CA 1
ATOM 701 C C . VAL A 1 88 ? -5.970 -3.979 -3.613 1.00 93.56 88 VAL A C 1
ATOM 703 O O . VAL A 1 88 ? -6.957 -3.511 -3.051 1.00 93.56 88 VAL A O 1
ATOM 706 N N . VAL A 1 89 ? -4.796 -4.121 -2.986 1.00 93.12 89 VAL A N 1
ATOM 707 C CA . VAL A 1 89 ? -4.586 -3.694 -1.589 1.00 93.12 89 VAL A CA 1
ATOM 708 C C . VAL A 1 89 ? -4.881 -2.202 -1.430 1.00 93.12 89 VAL A C 1
ATOM 710 O O . VAL A 1 89 ? -5.619 -1.816 -0.523 1.00 93.12 89 VAL A O 1
ATOM 713 N N . TRP A 1 90 ? -4.349 -1.376 -2.332 1.00 95.31 90 TRP A N 1
ATOM 714 C CA . TRP A 1 90 ? -4.559 0.068 -2.323 1.00 95.31 90 TRP A CA 1
ATOM 715 C C . TRP A 1 90 ? -6.038 0.441 -2.490 1.00 95.31 90 TRP A C 1
ATOM 717 O O . TRP A 1 90 ? -6.573 1.181 -1.667 1.00 95.31 90 TRP A O 1
ATOM 727 N N . VAL A 1 91 ? -6.732 -0.123 -3.487 1.00 93.62 91 VAL A N 1
ATOM 728 C CA . VAL A 1 91 ? -8.164 0.128 -3.729 1.00 93.62 91 VAL A CA 1
ATOM 729 C C . VAL A 1 91 ? -9.004 -0.298 -2.530 1.00 93.62 91 VAL A C 1
ATOM 731 O O . VAL A 1 91 ? -9.881 0.452 -2.105 1.00 93.62 91 VAL A O 1
ATOM 734 N N . LEU A 1 92 ? -8.745 -1.478 -1.960 1.00 90.81 92 LEU A N 1
ATOM 735 C CA . LEU A 1 92 ? -9.500 -1.973 -0.811 1.00 90.81 92 LEU A CA 1
ATOM 736 C C . LEU A 1 92 ? -9.314 -1.065 0.406 1.00 90.81 92 LEU A C 1
ATOM 738 O O . LEU A 1 92 ? -10.310 -0.684 1.015 1.00 90.81 92 LEU A O 1
ATOM 742 N N . LEU A 1 93 ? -8.081 -0.655 0.724 1.00 89.50 93 LEU A N 1
ATOM 743 C CA . LEU A 1 93 ? -7.810 0.294 1.811 1.00 89.50 93 LEU A CA 1
ATOM 744 C C . LEU A 1 93 ? -8.413 1.677 1.541 1.00 89.50 93 LEU A C 1
ATOM 746 O O . LEU A 1 93 ? -8.928 2.315 2.459 1.00 89.50 93 LEU A O 1
ATOM 750 N N . PHE A 1 94 ? -8.396 2.134 0.290 1.00 89.31 94 PHE A N 1
ATOM 751 C CA . PHE A 1 94 ? -8.987 3.409 -0.094 1.00 89.31 94 PHE A CA 1
ATOM 752 C C . PHE A 1 94 ? -10.511 3.389 0.079 1.00 89.31 94 PHE A C 1
ATOM 754 O O . PHE A 1 94 ? -11.059 4.251 0.766 1.00 89.31 94 PHE A O 1
ATOM 761 N N . ILE A 1 95 ? -11.197 2.363 -0.437 1.00 86.81 95 ILE A N 1
ATOM 762 C CA . ILE A 1 95 ? -12.637 2.153 -0.217 1.00 86.81 95 ILE A CA 1
ATOM 763 C C . ILE A 1 95 ? -12.932 2.076 1.281 1.00 86.81 95 ILE A C 1
ATOM 765 O O . ILE A 1 95 ? -13.864 2.717 1.761 1.00 86.81 95 ILE A O 1
ATOM 769 N N . PHE A 1 96 ? -12.112 1.343 2.032 1.00 82.88 96 PHE A N 1
ATOM 770 C CA . PHE A 1 96 ? -12.253 1.218 3.475 1.00 82.88 96 PHE A CA 1
ATOM 771 C C . PHE A 1 96 ? -12.176 2.575 4.184 1.00 82.88 96 PHE A C 1
ATOM 773 O O . PHE A 1 96 ? -13.007 2.863 5.043 1.00 82.88 96 PHE A O 1
ATOM 780 N N . SER A 1 97 ? -11.242 3.438 3.773 1.00 84.56 97 SER A N 1
ATOM 781 C CA . SER A 1 97 ? -11.097 4.798 4.302 1.00 84.56 97 SER A CA 1
ATOM 782 C C . SER A 1 97 ? -12.298 5.697 3.982 1.00 84.56 97 SER A C 1
ATOM 784 O O . SER A 1 97 ? -12.751 6.438 4.853 1.00 84.56 97 SER A O 1
ATOM 786 N N . LEU A 1 98 ? -12.869 5.590 2.774 1.00 82.12 98 LEU A N 1
ATOM 787 C CA . LEU A 1 98 ? -14.063 6.342 2.370 1.00 82.12 98 LEU A CA 1
ATOM 788 C C . LEU A 1 98 ? -15.306 5.881 3.123 1.00 82.12 98 LEU A C 1
ATOM 790 O O . LEU A 1 98 ? -16.158 6.684 3.501 1.00 82.12 98 LEU A O 1
ATOM 794 N N . MET A 1 99 ? -15.416 4.571 3.322 1.00 76.50 99 MET A N 1
ATOM 795 C CA . MET A 1 99 ? -16.566 3.963 3.963 1.00 76.50 99 MET A CA 1
ATOM 796 C C . MET A 1 99 ? -16.548 4.104 5.475 1.00 76.50 99 MET A C 1
ATOM 798 O O . MET A 1 99 ? -17.580 3.802 6.052 1.00 76.50 99 MET A O 1
ATOM 802 N N . HIS A 1 100 ? -15.445 4.534 6.099 1.00 71.25 100 HIS A N 1
ATOM 803 C CA . HIS A 1 100 ? -15.270 4.615 7.550 1.00 71.25 100 HIS A CA 1
ATOM 804 C C . HIS A 1 100 ? -16.009 5.827 8.157 1.00 71.25 100 HIS A C 1
ATOM 806 O O . HIS A 1 100 ? -15.474 6.944 8.193 1.00 71.25 100 HIS A O 1
ATOM 812 N N . PRO A 1 101 ? -17.235 5.654 8.685 1.00 60.12 101 PRO A N 1
ATOM 813 C CA . PRO A 1 101 ? -18.012 6.722 9.277 1.00 60.12 101 PRO A CA 1
ATOM 814 C C . PRO A 1 101 ? -17.889 6.528 10.785 1.00 60.12 101 PRO A C 1
ATOM 816 O O . PRO A 1 101 ? -18.729 5.871 11.401 1.00 60.12 101 PRO A O 1
ATOM 819 N N . ASP A 1 102 ? -16.791 6.988 11.376 1.00 66.06 102 ASP A N 1
ATOM 820 C CA . ASP A 1 102 ? -16.668 6.927 12.829 1.00 66.06 102 ASP A CA 1
ATOM 821 C C . ASP A 1 102 ? -17.061 8.283 13.439 1.00 66.06 102 ASP A C 1
ATOM 823 O O . ASP A 1 102 ? -16.297 9.251 13.335 1.00 66.06 102 ASP A O 1
ATOM 827 N N . PRO A 1 103 ? -18.266 8.394 14.035 1.00 62.94 103 PRO A N 1
ATOM 828 C CA . PRO A 1 103 ? -18.704 9.608 14.713 1.00 62.94 103 PRO A CA 1
ATOM 829 C C . PRO A 1 103 ? -17.907 9.893 15.995 1.00 62.94 103 PRO A C 1
ATOM 831 O O . PRO A 1 103 ? -18.059 10.973 16.559 1.00 62.94 103 PRO A O 1
ATOM 834 N N . GLN A 1 104 ? -17.060 8.964 16.460 1.00 67.38 104 GLN A N 1
ATOM 835 C CA . GLN A 1 104 ? -16.217 9.164 17.642 1.00 67.38 104 GLN A CA 1
ATOM 836 C C . GLN A 1 104 ? -15.082 10.162 17.395 1.00 67.38 104 GLN A C 1
ATOM 838 O O . GLN A 1 104 ? -14.595 10.782 18.340 1.00 67.38 104 GLN A O 1
ATOM 843 N N . PHE A 1 105 ? -14.660 10.344 16.140 1.00 74.62 105 PHE A N 1
ATOM 844 C CA . PHE A 1 105 ? -13.593 11.280 15.812 1.00 74.62 105 PHE A CA 1
ATOM 845 C C . PHE A 1 105 ? -14.136 12.675 15.476 1.00 74.62 105 PHE A C 1
ATOM 847 O O . PHE A 1 105 ? -15.028 12.800 14.629 1.00 74.62 105 PHE A O 1
ATOM 854 N N . PRO A 1 106 ? -13.554 13.746 16.051 1.00 82.88 106 PRO A N 1
ATOM 855 C CA . PRO A 1 106 ? -13.891 15.113 15.678 1.00 82.88 106 PRO A CA 1
ATOM 856 C C . PRO A 1 106 ? -13.733 15.345 14.170 1.00 82.88 106 PRO A C 1
ATOM 858 O O . PRO A 1 106 ? -12.751 14.912 13.563 1.00 82.88 106 PRO A O 1
ATOM 861 N N . ILE A 1 107 ? -14.661 16.094 13.569 1.00 84.50 107 ILE A N 1
ATOM 862 C CA . ILE A 1 107 ? -14.618 16.457 12.141 1.00 84.50 107 ILE A CA 1
ATOM 863 C C . ILE A 1 107 ? -13.253 17.049 11.725 1.00 84.50 107 ILE A C 1
ATOM 865 O O . ILE A 1 107 ? -12.717 16.591 10.714 1.00 84.50 107 ILE A O 1
ATOM 869 N N . PRO A 1 108 ? -12.626 17.975 12.488 1.00 87.62 108 PRO A N 1
ATOM 870 C CA . PRO A 1 108 ? -11.319 18.526 12.119 1.00 87.62 108 PRO A CA 1
ATOM 871 C C . PRO A 1 108 ? -10.219 17.468 11.992 1.00 87.62 108 PRO A C 1
ATOM 873 O O . PRO A 1 108 ? -9.388 17.548 11.092 1.00 87.62 108 PRO A O 1
ATOM 876 N N . TYR A 1 109 ? -10.237 16.445 12.851 1.00 86.44 109 TYR A N 1
ATOM 877 C CA . TYR A 1 109 ? -9.262 15.357 12.803 1.00 86.44 109 TYR A CA 1
ATOM 878 C C . TYR A 1 109 ? -9.420 14.518 11.528 1.00 86.44 109 TYR A C 1
ATOM 880 O O . TYR A 1 109 ? -8.435 14.185 10.874 1.00 86.44 109 TYR A O 1
ATOM 888 N N . ARG A 1 110 ? -10.663 14.243 11.120 1.00 85.69 110 ARG A N 1
ATOM 889 C CA . ARG A 1 110 ? -10.964 13.518 9.876 1.00 85.69 110 ARG A CA 1
ATOM 890 C C . ARG A 1 110 ? -10.537 14.305 8.637 1.00 85.69 110 ARG A C 1
ATOM 892 O O . ARG A 1 110 ? -9.964 13.724 7.721 1.00 85.69 110 ARG A O 1
ATOM 899 N N . ILE A 1 111 ? -10.779 15.619 8.631 1.00 88.50 111 ILE A N 1
ATOM 900 C CA . ILE A 1 111 ? -10.336 16.515 7.553 1.00 88.50 111 ILE A CA 1
ATOM 901 C C . ILE A 1 111 ? -8.810 16.532 7.469 1.00 88.50 111 ILE A C 1
ATOM 903 O O . ILE A 1 111 ? -8.273 16.410 6.375 1.00 88.50 111 ILE A O 1
ATOM 907 N N . LEU A 1 112 ? -8.111 16.631 8.605 1.00 90.69 112 LEU A N 1
ATOM 908 C CA . LEU A 1 112 ? -6.650 16.603 8.637 1.00 90.69 112 LEU A CA 1
ATOM 909 C C . LEU A 1 112 ? -6.103 15.295 8.054 1.00 90.69 112 LEU A C 1
ATOM 911 O O . LEU A 1 112 ? -5.234 15.334 7.192 1.00 90.69 112 LEU A O 1
ATOM 915 N N . VAL A 1 113 ? -6.633 14.145 8.479 1.00 90.81 113 VAL A N 1
ATOM 916 C CA . VAL A 1 113 ? -6.232 12.831 7.951 1.00 90.81 113 VAL A CA 1
ATOM 917 C C . VAL A 1 113 ? -6.463 12.739 6.441 1.00 90.81 113 VAL A C 1
ATOM 919 O O . VAL A 1 113 ? -5.570 12.312 5.711 1.00 90.81 113 VAL A O 1
ATOM 922 N N . ALA A 1 114 ? -7.632 13.173 5.965 1.00 90.88 114 ALA A N 1
ATOM 923 C CA . ALA A 1 114 ? -7.942 13.183 4.540 1.00 90.88 114 ALA A CA 1
ATOM 924 C C . ALA A 1 114 ? -6.999 14.114 3.762 1.00 90.88 114 ALA A C 1
ATOM 926 O O . ALA A 1 114 ? -6.472 13.718 2.728 1.00 90.88 114 ALA A O 1
ATOM 927 N N . ALA A 1 115 ? -6.737 15.319 4.272 1.00 93.31 115 ALA A N 1
ATOM 928 C CA . ALA A 1 115 ? -5.826 16.276 3.653 1.00 93.31 115 ALA A CA 1
ATOM 929 C C . ALA A 1 115 ? -4.390 15.736 3.584 1.00 93.31 115 ALA A C 1
ATOM 931 O O . ALA A 1 115 ? -3.769 15.809 2.528 1.00 93.31 115 ALA A O 1
ATOM 932 N N . LEU A 1 116 ? -3.887 15.138 4.671 1.00 94.50 116 L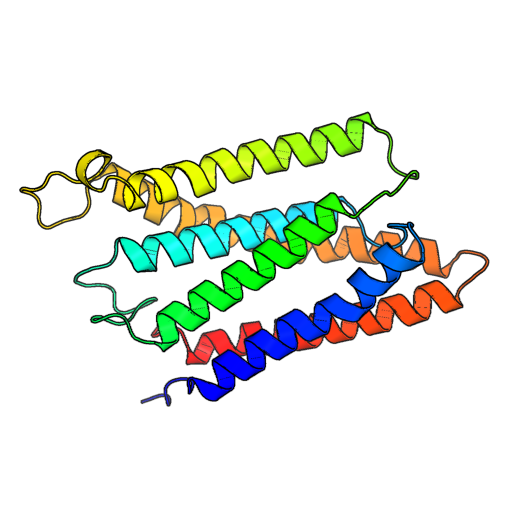EU A N 1
ATOM 933 C CA . LEU A 1 116 ? -2.567 14.501 4.704 1.00 94.50 116 LEU A CA 1
ATOM 934 C C . LEU A 1 116 ? -2.453 13.404 3.643 1.00 94.50 116 LEU A C 1
ATOM 936 O O . LEU A 1 116 ? -1.468 13.364 2.907 1.00 94.50 116 LEU A O 1
ATOM 940 N N . TYR A 1 117 ? -3.473 12.549 3.529 1.00 95.12 117 TYR A N 1
ATOM 941 C CA . TYR A 1 117 ? -3.488 11.510 2.507 1.00 95.12 117 TYR A CA 1
ATOM 942 C C . TYR A 1 117 ? -3.550 12.086 1.091 1.00 95.12 117 TYR A C 1
ATOM 944 O O . TYR A 1 117 ? -2.796 11.647 0.230 1.00 95.12 117 TYR A O 1
ATOM 952 N N . LEU A 1 118 ? -4.418 13.067 0.838 1.00 94.50 118 LEU A N 1
ATOM 953 C CA . LEU A 1 118 ? -4.555 13.674 -0.487 1.00 94.50 118 LEU A CA 1
ATOM 954 C C . LEU A 1 118 ? -3.255 14.343 -0.937 1.00 94.50 118 LEU A C 1
ATOM 956 O O . LEU A 1 118 ? -2.856 14.169 -2.084 1.00 94.50 118 LEU A O 1
ATOM 960 N N . VAL A 1 119 ? -2.569 15.051 -0.036 1.00 96.50 119 VAL A N 1
ATOM 961 C CA . VAL A 1 119 ? -1.260 15.653 -0.321 1.00 96.50 119 VAL A CA 1
ATOM 962 C C . VAL A 1 119 ? -0.228 14.572 -0.639 1.00 96.50 119 VAL A C 1
ATOM 964 O O . VAL A 1 119 ? 0.440 14.657 -1.666 1.00 96.50 119 VAL A O 1
ATOM 967 N N . PHE A 1 120 ? -0.125 13.531 0.194 1.00 95.50 120 PHE A N 1
ATOM 968 C CA . PHE A 1 120 ? 0.815 12.433 -0.040 1.00 95.50 120 PHE A CA 1
ATOM 969 C C . PHE A 1 120 ? 0.527 11.695 -1.356 1.00 95.50 120 PHE A C 1
ATOM 971 O O . PHE A 1 120 ? 1.430 11.475 -2.161 1.00 95.50 120 PHE A O 1
ATOM 978 N N . GLY A 1 121 ? -0.737 11.341 -1.593 1.00 94.00 121 GLY A N 1
ATOM 979 C CA . GLY A 1 121 ? -1.182 10.648 -2.796 1.00 94.00 121 GLY A CA 1
ATOM 980 C C . GLY A 1 121 ? -0.951 11.473 -4.054 1.00 94.00 121 GLY A C 1
ATOM 981 O O . GLY A 1 121 ? -0.504 10.923 -5.055 1.00 94.00 121 GLY A O 1
ATOM 982 N N . PHE A 1 122 ? -1.173 12.788 -3.994 1.00 94.94 122 PHE A N 1
ATOM 983 C CA . PHE A 1 122 ? -0.858 13.686 -5.099 1.00 94.94 122 PHE A CA 1
ATOM 984 C C . PHE A 1 122 ? 0.644 13.698 -5.396 1.00 94.94 122 PHE A C 1
ATOM 986 O O . PHE A 1 122 ? 1.030 13.439 -6.528 1.00 94.94 122 PHE A O 1
ATOM 993 N N . ILE A 1 123 ? 1.494 13.916 -4.388 1.00 93.12 123 ILE A N 1
ATOM 994 C CA . ILE A 1 123 ? 2.957 13.959 -4.569 1.00 93.12 123 ILE A CA 1
ATOM 995 C C . ILE A 1 123 ? 3.506 12.625 -5.098 1.00 93.12 123 ILE A C 1
ATOM 997 O O . ILE A 1 123 ? 4.425 12.629 -5.911 1.00 93.12 123 ILE A O 1
ATOM 1001 N N . SER A 1 124 ? 2.940 11.498 -4.660 1.00 94.00 124 SER A N 1
ATOM 1002 C CA . SER A 1 124 ? 3.439 10.164 -5.017 1.00 94.00 124 SER A CA 1
ATOM 1003 C C . SER A 1 124 ? 2.937 9.703 -6.388 1.00 94.00 124 SER A C 1
ATOM 1005 O O . SER A 1 124 ? 3.728 9.305 -7.238 1.00 94.00 124 SER A O 1
ATOM 1007 N N . LEU A 1 125 ? 1.624 9.783 -6.640 1.00 93.88 125 LEU A N 1
ATOM 1008 C CA . LEU A 1 125 ? 1.011 9.221 -7.849 1.00 93.88 125 LEU A CA 1
ATOM 1009 C C . LEU A 1 125 ? 1.088 10.158 -9.053 1.00 93.88 125 LEU A C 1
ATOM 1011 O O . LEU A 1 125 ? 1.214 9.672 -10.176 1.00 93.88 125 LEU A O 1
ATOM 1015 N N . PHE A 1 126 ? 0.992 11.478 -8.848 1.00 92.25 126 PHE A N 1
ATOM 1016 C CA . PHE A 1 126 ? 0.932 12.430 -9.960 1.00 92.25 126 PHE A CA 1
ATOM 1017 C C . PHE A 1 126 ? 2.143 12.312 -10.896 1.00 92.25 126 PHE A C 1
ATOM 1019 O O . PHE A 1 126 ? 1.900 12.116 -12.085 1.00 92.25 126 PHE A O 1
ATOM 1026 N N . PRO A 1 127 ? 3.407 12.317 -10.412 1.00 89.44 127 PRO A N 1
ATOM 1027 C CA . PRO A 1 127 ? 4.573 12.232 -11.291 1.00 89.44 127 PRO A CA 1
ATOM 1028 C C . PRO A 1 127 ? 4.562 10.971 -12.159 1.00 89.44 127 PRO A C 1
ATOM 1030 O O . PRO A 1 127 ? 4.757 11.044 -13.370 1.00 89.44 127 PRO A O 1
ATOM 1033 N N . VAL A 1 128 ? 4.252 9.818 -11.563 1.00 90.06 128 VAL A N 1
ATOM 1034 C CA . VAL A 1 128 ? 4.299 8.532 -12.271 1.00 90.06 128 VAL A CA 1
ATOM 1035 C C . VAL A 1 128 ? 3.149 8.385 -13.268 1.00 90.06 128 VAL A C 1
ATOM 1037 O O . VAL A 1 128 ? 3.337 7.833 -14.348 1.00 90.06 128 VAL A O 1
ATOM 1040 N N . ILE A 1 129 ? 1.960 8.907 -12.948 1.00 90.50 129 ILE A N 1
ATOM 1041 C CA . ILE A 1 129 ? 0.838 8.939 -13.896 1.00 90.50 129 ILE A CA 1
ATOM 1042 C C . ILE A 1 129 ? 1.165 9.865 -15.068 1.00 90.50 129 ILE A C 1
ATOM 1044 O O . ILE A 1 129 ? 0.929 9.488 -16.212 1.00 90.50 129 ILE A O 1
ATOM 1048 N N . THR A 1 130 ? 1.714 11.055 -14.805 1.00 88.50 130 THR A N 1
ATOM 1049 C CA . THR A 1 130 ? 2.084 11.990 -15.876 1.00 88.50 130 THR A CA 1
ATOM 1050 C C . THR A 1 130 ? 3.139 11.408 -16.807 1.00 88.50 130 THR A C 1
ATOM 1052 O O . THR A 1 130 ? 2.983 11.503 -18.018 1.00 88.50 130 THR A O 1
ATOM 1055 N N . ASP A 1 131 ? 4.145 10.734 -16.255 1.00 84.75 131 ASP A N 1
ATOM 1056 C CA . ASP A 1 131 ? 5.215 10.088 -17.015 1.00 84.75 131 ASP A CA 1
ATOM 1057 C C . ASP A 1 131 ? 4.709 8.893 -17.842 1.00 84.75 131 ASP A C 1
ATOM 1059 O O . ASP A 1 131 ? 5.114 8.691 -18.982 1.00 84.75 131 ASP A O 1
ATOM 1063 N N . ALA A 1 132 ? 3.743 8.133 -17.315 1.00 85.94 132 ALA A N 1
ATOM 1064 C CA . ALA A 1 132 ? 3.104 7.046 -18.055 1.00 85.94 132 ALA A CA 1
ATOM 1065 C C . ALA A 1 132 ? 2.193 7.533 -19.200 1.00 85.94 132 ALA A C 1
ATOM 1067 O O . ALA A 1 132 ? 2.005 6.807 -20.176 1.00 85.94 132 ALA A O 1
ATOM 1068 N N . LEU A 1 133 ? 1.591 8.721 -19.071 1.00 87.56 133 LEU A N 1
ATOM 1069 C CA . LEU A 1 133 ? 0.727 9.314 -20.098 1.00 87.56 133 LEU A CA 1
ATOM 1070 C C . LEU A 1 133 ? 1.523 10.040 -21.184 1.00 87.56 133 LEU A C 1
ATOM 1072 O O . LEU A 1 133 ? 1.134 9.999 -22.350 1.00 87.56 133 LEU A O 1
ATOM 1076 N N . ASP A 1 134 ? 2.613 10.697 -20.800 1.00 82.94 134 ASP A N 1
ATOM 1077 C CA . ASP A 1 134 ? 3.507 11.400 -21.706 1.00 82.94 134 ASP A CA 1
ATOM 1078 C C . ASP A 1 134 ? 4.957 11.219 -21.253 1.00 82.94 134 ASP A C 1
ATOM 1080 O O . ASP A 1 134 ? 5.496 11.978 -20.443 1.00 82.94 134 ASP A O 1
ATOM 1084 N N . SER A 1 135 ? 5.605 10.206 -21.828 1.00 74.25 135 SER A N 1
ATOM 1085 C CA . SER A 1 135 ? 6.993 9.873 -21.520 1.00 74.25 135 SER A CA 1
ATOM 1086 C C . SER A 1 135 ? 7.969 10.981 -21.923 1.00 74.25 135 SER A C 1
ATOM 1088 O O . SER A 1 135 ? 9.085 11.014 -21.417 1.00 74.25 135 SER A O 1
ATOM 1090 N N . THR A 1 136 ? 7.574 11.903 -22.810 1.00 74.75 136 THR A N 1
ATOM 1091 C CA . THR A 1 136 ? 8.445 12.997 -23.274 1.00 74.75 136 THR A CA 1
ATOM 1092 C C . THR A 1 136 ? 8.583 14.128 -22.255 1.00 74.75 136 THR A C 1
ATOM 1094 O O . THR A 1 136 ? 9.496 14.943 -22.366 1.00 74.75 136 THR A O 1
ATOM 1097 N N . LEU A 1 137 ? 7.719 14.166 -21.230 1.00 74.81 137 LEU A N 1
ATOM 1098 C CA . LEU A 1 137 ? 7.793 15.164 -20.159 1.00 74.81 137 LEU A CA 1
ATOM 1099 C C . LEU A 1 137 ? 9.038 15.001 -19.284 1.00 74.81 137 LEU A C 1
ATOM 1101 O O . LEU A 1 137 ? 9.575 15.997 -18.796 1.00 74.81 137 LEU A O 1
ATOM 1105 N N . PHE A 1 138 ? 9.478 13.761 -19.065 1.00 72.69 138 PHE A N 1
ATOM 1106 C CA . PHE A 1 138 ? 10.583 13.451 -18.151 1.00 72.69 138 PHE A CA 1
ATOM 1107 C C . PHE A 1 138 ? 11.742 12.698 -18.812 1.00 72.69 138 PHE A C 1
ATOM 1109 O O . PHE A 1 138 ? 12.787 12.532 -18.176 1.00 72.69 138 PHE A O 1
ATOM 1116 N N . HIS A 1 139 ? 11.590 12.286 -20.074 1.00 71.69 139 HIS A N 1
ATOM 1117 C CA . HIS A 1 139 ? 12.629 11.615 -20.852 1.00 71.69 139 HIS A CA 1
ATOM 1118 C C . HIS A 1 139 ? 12.959 12.407 -22.120 1.00 71.69 139 HIS A C 1
ATOM 1120 O O . HIS A 1 139 ? 12.065 12.761 -22.891 1.00 71.69 139 HIS A O 1
ATOM 1126 N N . ASP A 1 140 ? 14.252 12.640 -22.366 1.00 70.00 140 ASP A N 1
ATOM 1127 C CA . ASP A 1 140 ? 14.716 13.112 -23.671 1.00 70.00 140 ASP A CA 1
ATOM 1128 C C . ASP A 1 140 ? 14.709 11.919 -24.644 1.00 70.00 140 ASP A C 1
ATOM 1130 O O . ASP A 1 140 ? 15.355 10.906 -24.362 1.00 70.00 140 ASP A O 1
ATOM 1134 N N . PRO A 1 141 ? 14.004 11.996 -25.788 1.00 64.88 141 PRO A N 1
ATOM 1135 C CA . PRO A 1 141 ? 13.933 10.895 -26.749 1.00 64.88 141 PRO A CA 1
ATOM 1136 C C . PRO A 1 141 ? 15.297 10.484 -27.330 1.00 64.88 141 PRO A C 1
ATOM 1138 O O . PRO A 1 141 ? 15.392 9.422 -27.945 1.00 64.88 141 PRO A O 1
ATOM 1141 N N . ASN A 1 142 ? 16.343 11.299 -27.156 1.00 68.56 142 ASN A N 1
ATOM 1142 C CA . ASN A 1 142 ? 17.696 11.003 -27.624 1.00 68.56 142 ASN A CA 1
ATOM 1143 C C . ASN A 1 142 ? 18.593 10.350 -26.558 1.00 68.56 142 ASN A C 1
ATOM 1145 O O . ASN A 1 142 ? 19.688 9.891 -26.894 1.00 68.56 142 ASN A O 1
ATOM 1149 N N . GLU A 1 143 ? 18.165 10.295 -25.294 1.00 67.38 143 GLU A N 1
ATOM 1150 C CA . GLU A 1 143 ? 18.932 9.683 -24.208 1.00 67.38 143 GLU A CA 1
ATOM 1151 C C . GLU A 1 143 ? 18.515 8.223 -23.983 1.00 67.38 143 GLU A C 1
ATOM 1153 O O . GLU A 1 143 ? 17.339 7.888 -23.869 1.00 67.38 143 GLU A O 1
ATOM 1158 N N . GLN A 1 144 ? 19.503 7.325 -23.899 1.00 64.56 144 GLN A N 1
ATOM 1159 C CA . GLN A 1 144 ? 19.267 5.905 -23.592 1.00 64.56 144 GLN A CA 1
ATOM 1160 C C . GLN A 1 144 ? 19.057 5.651 -22.090 1.00 64.56 144 GLN A C 1
ATOM 1162 O O . GLN A 1 144 ? 18.583 4.584 -21.705 1.00 64.56 144 GLN A O 1
ATOM 1167 N N . SER A 1 145 ? 19.419 6.615 -21.239 1.00 66.31 145 SER A N 1
ATOM 1168 C CA . SER A 1 145 ? 19.271 6.541 -19.785 1.00 66.31 145 SER A CA 1
ATOM 1169 C C . SER A 1 145 ? 18.077 7.364 -19.302 1.00 66.31 145 SER A C 1
ATOM 1171 O O . SER A 1 145 ? 17.823 8.429 -19.864 1.00 66.31 145 SER A O 1
ATOM 1173 N N . PRO A 1 146 ? 17.389 6.949 -18.221 1.00 69.38 146 PRO A N 1
ATOM 1174 C CA . PRO A 1 146 ? 16.377 7.785 -17.590 1.00 69.38 146 PRO A CA 1
ATOM 1175 C C . PRO A 1 146 ? 16.978 9.130 -17.171 1.00 69.38 146 PRO A C 1
ATOM 1177 O O . PRO A 1 146 ? 18.095 9.173 -16.642 1.00 69.38 146 PRO A O 1
ATOM 1180 N N . GLY A 1 147 ? 16.226 10.214 -17.370 1.00 76.12 147 GLY A N 1
ATOM 1181 C CA . GLY A 1 147 ? 16.666 11.557 -17.004 1.00 76.12 147 GLY A CA 1
ATOM 1182 C C . GLY A 1 147 ? 16.955 11.687 -15.503 1.00 76.12 147 GLY A C 1
ATOM 1183 O O . GLY A 1 147 ? 16.432 10.941 -14.669 1.00 76.12 147 GLY A O 1
ATOM 1184 N N . PHE A 1 148 ? 17.772 12.674 -15.123 1.00 78.88 148 PHE A N 1
ATOM 1185 C CA . PHE A 1 148 ? 18.165 12.900 -13.724 1.00 78.88 148 PHE A CA 1
ATOM 1186 C C . PHE A 1 148 ? 16.969 12.965 -12.756 1.00 78.88 148 PHE A C 1
ATOM 1188 O O . PHE A 1 148 ? 17.020 12.371 -11.681 1.00 78.88 148 PHE A O 1
ATOM 1195 N N . GLY A 1 149 ? 15.880 13.640 -13.142 1.00 81.31 149 GLY A N 1
ATOM 1196 C CA . GLY A 1 149 ? 14.674 13.753 -12.313 1.00 81.31 149 GLY A CA 1
ATOM 1197 C C . GLY A 1 149 ? 13.987 12.408 -12.053 1.00 81.31 149 GLY A C 1
ATOM 1198 O O . GLY A 1 149 ? 13.565 12.146 -10.929 1.00 81.31 149 GLY A O 1
ATOM 1199 N N . VAL A 1 150 ? 13.951 11.533 -13.060 1.00 82.75 150 VAL A N 1
ATOM 1200 C CA . VAL A 1 150 ? 13.385 10.178 -12.980 1.00 82.75 150 VAL A CA 1
ATOM 1201 C C . VAL A 1 150 ? 14.205 9.318 -12.016 1.00 82.75 150 VAL A C 1
ATOM 1203 O O . VAL A 1 150 ? 13.651 8.687 -11.116 1.00 82.75 150 VAL A O 1
ATOM 1206 N N . ASN A 1 151 ? 15.535 9.368 -12.129 1.00 82.75 151 ASN A N 1
ATOM 1207 C CA . ASN A 1 151 ? 16.440 8.655 -11.223 1.00 82.75 151 ASN A CA 1
ATOM 1208 C C . ASN A 1 151 ? 16.381 9.196 -9.790 1.00 82.75 151 ASN A C 1
ATOM 1210 O O . ASN A 1 151 ? 16.397 8.417 -8.836 1.00 82.75 151 ASN A O 1
ATOM 1214 N N . LEU A 1 152 ? 16.286 10.518 -9.623 1.00 87.00 152 LEU A N 1
ATOM 1215 C CA . LEU A 1 152 ? 16.147 11.146 -8.312 1.00 87.00 152 LEU A CA 1
ATOM 1216 C C . LEU A 1 152 ? 14.833 10.734 -7.643 1.00 87.00 152 LEU A C 1
ATOM 1218 O O . LEU A 1 152 ? 14.841 10.367 -6.470 1.00 87.00 152 LEU A O 1
ATOM 1222 N N . PHE A 1 153 ? 13.723 10.746 -8.386 1.00 88.50 153 PHE A N 1
ATOM 1223 C CA . PHE A 1 153 ? 12.426 10.286 -7.898 1.00 88.50 153 PHE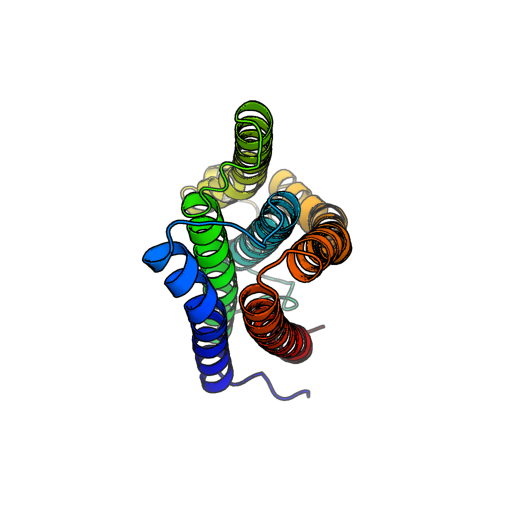 A CA 1
ATOM 1224 C C . PHE A 1 153 ? 12.479 8.809 -7.493 1.00 88.50 153 PHE A C 1
ATOM 1226 O O . PHE A 1 153 ? 12.085 8.466 -6.378 1.00 88.50 153 PHE A O 1
ATOM 1233 N N . ALA A 1 154 ? 13.014 7.940 -8.355 1.00 85.81 154 ALA A N 1
ATOM 1234 C CA . ALA A 1 154 ? 13.145 6.514 -8.075 1.00 85.81 154 ALA A CA 1
ATOM 1235 C C . ALA A 1 154 ? 13.993 6.253 -6.823 1.00 85.81 154 ALA A C 1
ATOM 1237 O O . ALA A 1 154 ? 13.569 5.533 -5.922 1.00 85.81 154 ALA A O 1
ATOM 1238 N N . GLY A 1 155 ? 15.174 6.873 -6.743 1.00 86.62 155 GLY A N 1
ATOM 1239 C CA . GLY A 1 155 ? 16.090 6.718 -5.618 1.00 86.62 155 GLY A CA 1
ATOM 1240 C C . GLY A 1 155 ? 15.507 7.253 -4.311 1.00 86.62 155 GLY A C 1
ATOM 1241 O O . GLY A 1 155 ? 15.562 6.568 -3.292 1.00 86.62 155 GLY A O 1
ATOM 1242 N N . TRP A 1 156 ? 14.901 8.442 -4.331 1.00 90.50 156 TRP A N 1
ATOM 1243 C CA . TRP A 1 156 ? 14.258 9.030 -3.155 1.00 90.50 156 TRP A CA 1
ATOM 1244 C C . TRP A 1 156 ? 13.150 8.127 -2.602 1.00 90.50 156 TRP A C 1
ATOM 1246 O O . TRP A 1 156 ? 13.136 7.813 -1.409 1.00 90.50 156 TRP A O 1
ATOM 1256 N N . ASN A 1 157 ? 12.249 7.662 -3.469 1.00 91.94 157 ASN A N 1
ATOM 1257 C CA . ASN A 1 157 ? 11.148 6.804 -3.049 1.00 91.94 157 ASN A CA 1
ATOM 1258 C C . ASN A 1 157 ? 11.656 5.443 -2.555 1.00 91.94 157 ASN A C 1
ATOM 1260 O O . ASN A 1 157 ? 11.315 5.008 -1.457 1.00 91.94 157 ASN A O 1
ATOM 1264 N N . PHE A 1 158 ? 12.575 4.814 -3.289 1.00 89.12 158 PHE A N 1
ATOM 1265 C CA . PHE A 1 158 ? 13.098 3.499 -2.929 1.00 89.12 158 PHE A CA 1
ATOM 1266 C C . PHE A 1 158 ? 13.926 3.498 -1.635 1.00 89.12 158 PHE A C 1
ATOM 1268 O O . PHE A 1 158 ? 13.730 2.630 -0.786 1.00 89.12 158 PHE A O 1
ATOM 1275 N N . PHE A 1 159 ? 14.844 4.454 -1.459 1.00 89.25 159 PHE A N 1
ATOM 1276 C CA . PHE A 1 159 ? 15.776 4.450 -0.324 1.00 89.25 159 PHE A CA 1
ATOM 1277 C C . PHE A 1 159 ? 15.242 5.152 0.925 1.00 89.25 159 PHE A C 1
ATOM 1279 O O . PHE A 1 159 ? 15.726 4.867 2.021 1.00 89.25 159 PHE A O 1
ATOM 1286 N N . ILE A 1 160 ? 14.283 6.074 0.790 1.00 93.12 160 ILE A N 1
ATOM 1287 C CA . ILE A 1 160 ? 13.828 6.913 1.908 1.00 93.12 160 ILE A CA 1
ATOM 1288 C C . ILE A 1 160 ? 12.337 6.722 2.168 1.00 93.12 160 ILE A C 1
ATOM 1290 O O . ILE A 1 160 ? 11.962 6.333 3.276 1.00 93.12 160 ILE A O 1
ATOM 1294 N N . VAL A 1 161 ? 11.480 6.970 1.175 1.00 94.06 161 VAL A N 1
ATOM 1295 C CA . VAL A 1 161 ? 10.021 6.983 1.392 1.00 94.06 161 VAL A CA 1
ATOM 1296 C C . VAL A 1 161 ? 9.489 5.583 1.690 1.00 94.06 161 VAL A C 1
ATOM 1298 O O . VAL A 1 161 ? 8.777 5.400 2.675 1.00 94.06 161 VAL A O 1
ATOM 1301 N N . SER A 1 162 ? 9.869 4.573 0.915 1.00 92.50 162 SER A N 1
ATOM 1302 C CA . SER A 1 162 ? 9.405 3.195 1.091 1.00 92.50 162 SER A CA 1
ATOM 1303 C C . SER A 1 162 ? 9.807 2.577 2.440 1.00 92.50 162 SER A C 1
ATOM 1305 O O . SER A 1 162 ? 8.920 2.098 3.157 1.00 92.50 162 SER A O 1
ATOM 1307 N N . PRO A 1 163 ? 11.075 2.657 2.898 1.00 92.94 163 PRO A N 1
ATOM 1308 C CA . PRO A 1 163 ? 11.436 2.195 4.238 1.00 92.94 163 PRO A CA 1
ATOM 1309 C C . PRO A 1 163 ? 10.693 2.947 5.346 1.00 92.94 163 PRO A C 1
ATOM 1311 O O . PRO A 1 163 ? 10.222 2.331 6.305 1.00 92.94 163 PRO A O 1
ATOM 1314 N N . LEU A 1 164 ? 10.545 4.269 5.209 1.00 95.44 164 LEU A N 1
ATOM 1315 C CA . LEU A 1 164 ? 9.856 5.097 6.197 1.00 95.44 164 LEU A CA 1
ATOM 1316 C C . LEU A 1 164 ? 8.367 4.749 6.287 1.00 95.44 164 LEU A C 1
ATOM 1318 O O . LEU A 1 164 ? 7.844 4.540 7.380 1.00 95.44 164 LEU A O 1
ATOM 1322 N N . THR A 1 165 ? 7.677 4.670 5.152 1.00 94.19 165 THR A N 1
ATOM 1323 C CA . THR A 1 165 ? 6.249 4.333 5.096 1.00 94.19 165 THR A CA 1
ATOM 1324 C C . THR A 1 165 ? 5.992 2.902 5.555 1.00 94.19 165 THR A C 1
ATOM 1326 O O . THR A 1 165 ? 5.035 2.670 6.295 1.00 94.19 165 THR A O 1
ATOM 1329 N N . THR A 1 166 ? 6.889 1.962 5.245 1.00 91.88 166 THR A N 1
ATOM 1330 C CA . THR A 1 166 ? 6.848 0.597 5.783 1.00 91.88 166 THR A CA 1
ATOM 1331 C C . THR A 1 166 ? 6.975 0.602 7.307 1.00 91.88 166 THR A C 1
ATOM 1333 O O . THR A 1 166 ? 6.158 -0.016 7.993 1.00 91.88 166 THR A O 1
ATOM 1336 N N . LEU A 1 167 ? 7.942 1.341 7.865 1.00 92.88 167 LEU A N 1
ATOM 1337 C CA . LEU A 1 167 ? 8.112 1.466 9.315 1.00 92.88 167 LEU A CA 1
ATOM 1338 C C . LEU A 1 167 ? 6.871 2.079 9.974 1.00 92.88 167 LEU A C 1
ATOM 1340 O O . LEU A 1 167 ? 6.374 1.544 10.962 1.00 92.88 167 LEU A O 1
ATOM 1344 N N . LEU A 1 168 ? 6.325 3.154 9.402 1.00 92.81 168 LEU A N 1
ATOM 1345 C CA . LEU A 1 168 ? 5.087 3.774 9.877 1.00 92.81 168 LEU A CA 1
ATOM 1346 C C . LEU A 1 168 ? 3.905 2.794 9.830 1.00 92.81 168 LEU A C 1
ATOM 1348 O O . LEU A 1 168 ? 3.117 2.739 10.774 1.00 92.81 168 LEU A O 1
ATOM 1352 N N . SER A 1 169 ? 3.809 1.973 8.781 1.00 91.44 169 SER A N 1
ATOM 1353 C CA . SER A 1 169 ? 2.811 0.906 8.661 1.00 91.44 169 SER A CA 1
ATOM 1354 C C . SER A 1 169 ? 2.957 -0.133 9.774 1.00 91.44 169 SER A C 1
ATOM 1356 O O . SER A 1 169 ? 1.953 -0.562 10.335 1.00 91.44 169 SER A O 1
ATOM 1358 N N . VAL A 1 170 ? 4.178 -0.510 10.159 1.00 90.12 170 VAL A N 1
ATOM 1359 C CA . VAL A 1 170 ? 4.411 -1.415 11.300 1.00 90.12 170 VAL A CA 1
ATOM 1360 C C . VAL A 1 170 ? 4.042 -0.729 12.617 1.00 90.12 170 VAL A C 1
ATOM 1362 O O . VAL A 1 170 ? 3.310 -1.292 13.431 1.00 90.12 170 VAL A O 1
ATOM 1365 N N . CYS A 1 171 ? 4.472 0.518 12.820 1.00 90.88 171 CYS A N 1
ATOM 1366 C CA . CYS A 1 171 ? 4.134 1.302 14.010 1.00 90.88 171 CYS A CA 1
ATOM 1367 C C . CYS A 1 171 ? 2.623 1.528 14.158 1.00 90.88 171 CYS A C 1
ATOM 1369 O O . CYS A 1 171 ? 2.133 1.669 15.278 1.00 90.88 171 CYS A O 1
ATOM 1371 N N . SER A 1 172 ? 1.869 1.498 13.056 1.00 91.31 172 SER A N 1
ATOM 1372 C CA . SER A 1 172 ? 0.410 1.620 13.048 1.00 91.31 172 SER A CA 1
ATOM 1373 C C . SER A 1 172 ? -0.312 0.511 13.836 1.00 91.31 172 SER A C 1
ATOM 1375 O O . SER A 1 172 ? -1.452 0.699 14.264 1.00 91.31 172 SER A O 1
ATOM 1377 N N . ILE A 1 173 ? 0.356 -0.613 14.118 1.00 88.88 173 ILE A N 1
ATOM 1378 C CA . ILE A 1 173 ? -0.175 -1.675 14.985 1.00 88.88 173 ILE A CA 1
ATOM 1379 C C . ILE A 1 173 ? -0.454 -1.140 16.396 1.00 88.88 173 ILE A C 1
ATOM 1381 O O . ILE A 1 173 ? -1.419 -1.561 17.028 1.00 88.88 173 ILE A O 1
ATOM 1385 N N . VAL A 1 174 ? 0.336 -0.179 16.886 1.00 88.69 174 VAL A N 1
ATOM 1386 C CA . VAL A 1 174 ? 0.166 0.406 18.225 1.00 88.69 174 VAL A CA 1
ATOM 1387 C C . VAL A 1 174 ? -1.185 1.121 18.379 1.00 88.69 174 VAL A C 1
ATOM 1389 O O . VAL A 1 174 ? -1.953 0.724 19.260 1.00 88.69 174 VAL A O 1
ATOM 1392 N N . PRO A 1 175 ? -1.542 2.129 17.554 1.00 86.56 175 PRO A N 1
ATOM 1393 C CA . PRO A 1 175 ? -2.848 2.775 17.659 1.00 86.56 175 PRO A CA 1
ATOM 1394 C C . PRO A 1 175 ? -4.005 1.800 17.394 1.00 86.56 175 PRO A C 1
ATOM 1396 O O . PRO A 1 175 ? -5.048 1.917 18.038 1.00 86.56 175 PRO A O 1
ATOM 1399 N N . GLN A 1 176 ? -3.816 0.794 16.533 1.00 88.31 176 GLN A N 1
ATOM 1400 C CA . GLN A 1 176 ? -4.811 -0.260 16.325 1.00 88.31 176 GLN A CA 1
ATOM 1401 C C . GLN A 1 176 ? -5.024 -1.106 17.593 1.00 88.31 176 GLN A C 1
ATOM 1403 O O . GLN A 1 176 ? -6.160 -1.311 18.015 1.00 88.31 176 GLN A O 1
ATOM 1408 N N . ALA A 1 177 ? -3.951 -1.541 18.256 1.00 86.00 177 ALA A N 1
ATOM 1409 C CA . ALA A 1 177 ? -4.015 -2.327 19.487 1.00 86.00 177 ALA A CA 1
ATOM 1410 C C . ALA A 1 177 ? -4.670 -1.553 20.642 1.00 86.00 177 ALA A C 1
ATOM 1412 O O . ALA A 1 177 ? -5.473 -2.115 21.390 1.00 86.00 177 ALA A O 1
ATOM 1413 N N . ILE A 1 178 ? -4.377 -0.253 20.764 1.00 85.94 178 ILE A N 1
ATOM 1414 C CA . ILE A 1 178 ? -5.014 0.626 21.755 1.00 85.94 178 ILE A CA 1
ATOM 1415 C C . ILE A 1 178 ? -6.529 0.685 21.520 1.00 85.94 178 ILE A C 1
ATOM 1417 O O . ILE A 1 178 ? -7.301 0.546 22.471 1.00 85.94 178 ILE A O 1
ATOM 1421 N N . GLN A 1 179 ? -6.961 0.833 20.264 1.00 83.94 179 GLN A N 1
ATOM 1422 C CA . GLN A 1 179 ? -8.382 0.904 19.923 1.00 83.94 179 GLN A CA 1
ATOM 1423 C C . GLN A 1 179 ? -9.109 -0.435 20.095 1.00 83.94 179 GLN A C 1
ATOM 1425 O O . GLN A 1 179 ? -10.258 -0.455 20.533 1.00 83.94 179 GLN A O 1
ATOM 1430 N N . LEU A 1 180 ? -8.453 -1.569 19.828 1.00 82.06 180 LEU A N 1
ATOM 1431 C CA . LEU A 1 180 ? -9.025 -2.877 20.158 1.00 82.06 180 LEU A CA 1
ATOM 1432 C C . LEU A 1 180 ? -9.184 -3.061 21.669 1.00 82.06 180 LEU A C 1
ATOM 1434 O O . LEU A 1 180 ? -10.226 -3.530 22.126 1.00 82.06 180 LEU A O 1
ATOM 1438 N N . ARG A 1 181 ? -8.175 -2.674 22.458 1.00 82.12 181 ARG A N 1
ATOM 1439 C CA . ARG A 1 181 ? -8.216 -2.809 23.918 1.00 82.12 181 ARG A CA 1
ATOM 1440 C C . ARG A 1 181 ? -9.343 -1.982 24.533 1.00 82.12 181 ARG A C 1
ATOM 1442 O O . ARG A 1 181 ? -10.022 -2.472 25.428 1.00 82.12 181 ARG A O 1
ATOM 1449 N N . SER A 1 182 ? -9.564 -0.757 24.057 1.00 79.06 182 SER A N 1
ATOM 1450 C CA . SER A 1 182 ? -10.664 0.076 24.557 1.00 79.06 182 SER A CA 1
ATOM 1451 C C . SER A 1 182 ? -12.039 -0.519 24.234 1.00 79.06 182 SER A C 1
ATOM 1453 O O . SER A 1 182 ? -12.947 -0.429 25.056 1.00 79.06 182 SER A O 1
ATOM 1455 N N . GLN A 1 183 ? -12.183 -1.184 23.084 1.00 74.31 183 GLN A N 1
ATOM 1456 C CA . GLN A 1 183 ? -13.423 -1.851 22.671 1.00 74.31 183 GLN A CA 1
ATOM 1457 C C . GLN A 1 183 ? -13.700 -3.135 23.466 1.00 74.31 183 GLN A C 1
ATOM 1459 O O . GLN A 1 183 ? -14.851 -3.402 23.794 1.00 74.31 183 GLN A O 1
ATOM 1464 N N . LEU A 1 184 ? -12.667 -3.914 23.805 1.00 75.31 184 LEU A N 1
ATOM 1465 C CA . LEU A 1 184 ? -12.806 -5.125 24.629 1.00 75.31 184 LEU A CA 1
ATOM 1466 C C . LEU A 1 184 ? -13.234 -4.818 26.068 1.00 75.31 184 LEU A C 1
ATOM 1468 O O . LEU A 1 184 ? -13.918 -5.625 26.686 1.00 75.31 184 LEU A O 1
ATOM 1472 N N . SER A 1 185 ? -12.856 -3.649 26.586 1.00 74.75 185 SER A N 1
ATOM 1473 C CA . SER A 1 185 ? -13.283 -3.168 27.906 1.00 74.75 185 SER A CA 1
ATOM 1474 C C . SER A 1 185 ? -14.699 -2.567 27.913 1.00 74.75 185 SER A C 1
ATOM 1476 O O . SER A 1 185 ? -15.159 -2.109 28.957 1.00 74.75 185 SER A O 1
ATOM 1478 N N . SER A 1 186 ? -15.378 -2.522 26.761 1.00 69.69 186 SER A N 1
ATOM 1479 C CA . SER A 1 186 ? -16.737 -1.990 26.603 1.00 69.69 186 SER A CA 1
ATOM 1480 C C . SER A 1 186 ? -17.796 -3.051 26.972 1.00 69.69 186 SER A C 1
ATOM 1482 O O . SER A 1 186 ? -17.505 -4.243 26.880 1.00 69.69 186 SER A O 1
ATOM 1484 N N . PRO A 1 187 ? -19.044 -2.678 27.334 1.00 59.19 187 PRO A N 1
ATOM 1485 C CA . PRO A 1 187 ? -20.071 -3.615 27.817 1.00 59.19 187 PRO A CA 1
ATOM 1486 C C . PRO A 1 187 ? -20.481 -4.739 26.846 1.00 59.19 187 PRO A C 1
ATOM 1488 O O . PRO A 1 187 ? -21.182 -5.661 27.253 1.00 59.19 187 PRO A O 1
ATOM 1491 N N . SER A 1 188 ? -20.074 -4.677 25.573 1.00 64.19 188 SER A N 1
ATOM 1492 C CA . SER A 1 188 ? -20.400 -5.652 24.521 1.00 64.19 188 SER A CA 1
ATOM 1493 C C . SER A 1 188 ? -19.137 -6.312 23.922 1.00 64.19 188 SER A C 1
ATOM 1495 O O . SER A 1 188 ? -18.751 -5.991 22.790 1.00 64.19 188 SER A O 1
ATOM 1497 N N . PRO A 1 189 ? -18.473 -7.230 24.651 1.00 61.25 189 PRO A N 1
ATOM 1498 C CA . PRO A 1 189 ? -17.179 -7.811 24.267 1.00 61.25 189 PRO A CA 1
ATOM 1499 C C . PRO A 1 189 ? -17.224 -8.711 23.018 1.00 61.25 189 PRO A C 1
ATOM 1501 O O . PRO A 1 189 ? -16.221 -8.816 22.308 1.00 61.25 189 PRO A O 1
ATOM 1504 N N . ASP A 1 190 ? -18.381 -9.293 22.683 1.00 62.28 190 ASP A N 1
ATOM 1505 C CA . ASP A 1 190 ? -18.539 -10.202 21.533 1.00 62.28 190 ASP A CA 1
ATOM 1506 C C . ASP A 1 190 ? -18.191 -9.533 20.194 1.00 62.28 190 ASP A C 1
ATOM 1508 O O . ASP A 1 190 ? -17.592 -10.146 19.305 1.00 62.28 190 ASP A O 1
ATOM 1512 N N . GLN A 1 191 ? -18.483 -8.233 20.065 1.00 63.88 191 GLN A N 1
ATOM 1513 C CA . GLN A 1 191 ? -18.111 -7.453 18.882 1.00 63.88 191 GLN A CA 1
ATOM 1514 C C . GLN A 1 191 ? -16.594 -7.245 18.778 1.00 63.88 191 GLN A C 1
ATOM 1516 O O . GLN A 1 191 ? -16.056 -7.202 17.672 1.00 63.88 191 GLN A O 1
ATOM 1521 N N . GLY A 1 192 ? -15.889 -7.136 19.908 1.00 61.69 192 GLY A N 1
ATOM 1522 C CA . GLY A 1 192 ? -14.429 -7.033 19.947 1.00 61.69 192 GLY A CA 1
ATOM 1523 C C . GLY A 1 192 ? -13.746 -8.345 19.561 1.00 61.69 192 GLY A C 1
ATOM 1524 O O . GLY A 1 192 ? -12.787 -8.340 18.790 1.00 61.69 192 GLY A O 1
ATOM 1525 N N . MET A 1 193 ? -14.284 -9.476 20.022 1.00 59.81 193 MET A N 1
ATOM 1526 C CA . MET A 1 193 ? -13.738 -10.811 19.758 1.00 59.81 193 MET A CA 1
ATOM 1527 C C . MET A 1 193 ? -13.785 -11.175 18.265 1.00 59.81 193 MET A C 1
ATOM 1529 O O . MET A 1 193 ? -12.792 -11.636 17.700 1.00 59.81 193 MET A O 1
ATOM 1533 N N . MET A 1 194 ? -14.907 -10.887 17.596 1.00 60.25 194 MET A N 1
ATOM 1534 C CA . MET A 1 194 ? -15.075 -11.127 16.156 1.00 60.25 194 MET A CA 1
ATOM 1535 C C . MET A 1 194 ? -14.131 -10.251 15.306 1.00 60.25 194 MET A C 1
ATOM 1537 O O . MET A 1 194 ? -13.690 -10.655 14.234 1.00 60.25 194 MET A O 1
ATOM 1541 N N . ARG A 1 195 ? -13.766 -9.058 15.798 1.00 71.69 195 ARG A N 1
ATOM 1542 C CA . ARG A 1 195 ? -12.829 -8.137 15.126 1.00 71.69 195 ARG A CA 1
ATOM 1543 C C . ARG A 1 195 ? -11.373 -8.581 15.230 1.00 71.69 195 ARG A C 1
ATOM 1545 O O . ARG A 1 195 ? -10.617 -8.389 14.281 1.00 71.69 195 ARG A O 1
ATOM 1552 N N . ILE A 1 196 ? -10.981 -9.201 16.343 1.00 72.88 196 ILE A N 1
ATOM 1553 C CA . ILE A 1 196 ? -9.646 -9.804 16.481 1.00 72.88 196 ILE A CA 1
ATOM 1554 C C . ILE A 1 196 ? -9.467 -10.914 15.450 1.00 72.88 196 ILE A C 1
ATOM 1556 O O . ILE A 1 196 ? -8.411 -10.992 14.831 1.00 72.88 196 ILE A O 1
ATOM 1560 N N . GLN A 1 197 ? -10.492 -11.743 15.237 1.00 77.00 197 GLN A N 1
ATOM 1561 C CA . GLN A 1 197 ? -10.430 -12.840 14.271 1.00 77.00 197 GLN A CA 1
ATOM 1562 C C . GLN A 1 197 ? -10.233 -12.335 12.839 1.00 77.00 197 GLN A C 1
ATOM 1564 O O . GLN A 1 197 ? -9.352 -12.837 12.144 1.00 77.00 197 GLN A O 1
ATOM 1569 N N . ASP A 1 198 ? -10.975 -11.306 12.416 1.00 78.50 198 ASP A N 1
ATOM 1570 C CA . ASP A 1 198 ? -10.788 -10.735 11.074 1.00 78.50 198 ASP A CA 1
ATOM 1571 C C . ASP A 1 198 ? -9.406 -10.086 10.926 1.00 78.50 198 ASP A C 1
ATOM 1573 O O . ASP A 1 198 ? -8.755 -10.237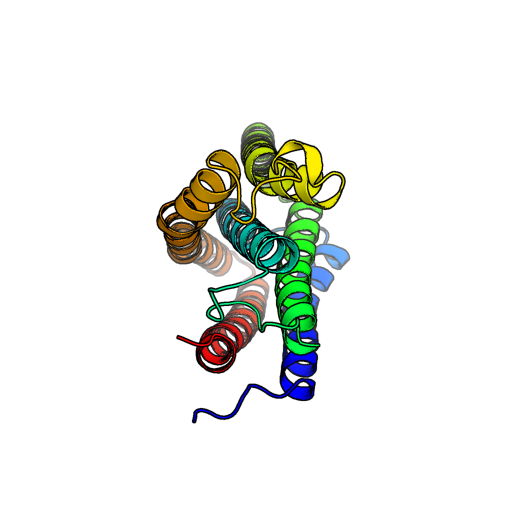 9.895 1.00 78.50 198 ASP A O 1
ATOM 1577 N N . CYS A 1 199 ? -8.941 -9.376 11.960 1.00 77.88 199 CYS A N 1
ATOM 1578 C CA . CYS A 1 199 ? -7.619 -8.753 11.969 1.00 77.88 199 CYS A CA 1
ATOM 1579 C C . CYS A 1 199 ? -6.501 -9.805 11.935 1.00 77.88 199 CYS A C 1
ATOM 1581 O O . CYS A 1 199 ? -5.492 -9.613 11.260 1.00 77.88 199 CYS A O 1
ATOM 1583 N N . ALA A 1 200 ? -6.677 -10.926 12.638 1.00 82.00 200 ALA A N 1
ATOM 1584 C CA . ALA A 1 200 ? -5.740 -12.041 12.637 1.00 82.00 200 ALA A CA 1
ATOM 1585 C C . ALA A 1 200 ? -5.712 -12.735 11.271 1.00 82.00 200 ALA A C 1
ATOM 1587 O O . ALA A 1 200 ? -4.629 -12.985 10.747 1.00 82.00 200 ALA A O 1
ATOM 1588 N N . LEU A 1 201 ? -6.876 -12.983 10.659 1.00 84.00 201 LEU A N 1
ATOM 1589 C CA . LEU A 1 201 ? -6.967 -13.537 9.308 1.00 84.00 201 LEU A CA 1
ATOM 1590 C C . LEU A 1 201 ? -6.247 -12.637 8.300 1.00 84.00 201 LEU A C 1
ATOM 1592 O O . LEU A 1 201 ? -5.430 -13.118 7.516 1.00 84.00 201 LEU A O 1
ATOM 1596 N N . GLN A 1 202 ? -6.507 -11.331 8.356 1.00 84.50 202 GLN A N 1
ATOM 1597 C CA . GLN A 1 202 ? -5.832 -10.353 7.514 1.00 84.50 202 GLN A CA 1
ATOM 1598 C C . GLN A 1 202 ? -4.318 -10.375 7.766 1.00 84.50 202 GLN A C 1
ATOM 1600 O O . GLN A 1 202 ? -3.547 -10.514 6.821 1.00 84.50 202 GLN A O 1
ATOM 1605 N N . GLY A 1 203 ? -3.879 -10.349 9.026 1.00 83.56 203 GLY A N 1
ATOM 1606 C CA . GLY A 1 203 ? -2.464 -10.443 9.390 1.00 83.56 203 GLY A CA 1
ATOM 1607 C C . GLY A 1 203 ? -1.777 -11.697 8.840 1.00 83.56 203 GLY A C 1
ATOM 1608 O O . GLY A 1 203 ? -0.681 -11.601 8.293 1.00 83.56 203 GLY A O 1
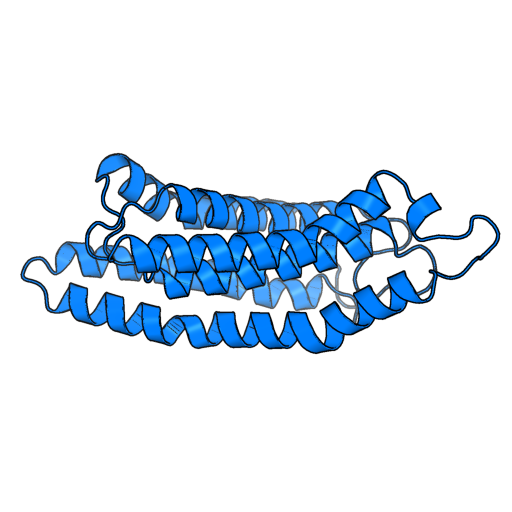ATOM 1609 N N . VAL A 1 204 ? -2.435 -12.859 8.904 1.00 85.94 204 VAL A N 1
ATOM 1610 C CA . VAL A 1 204 ? -1.923 -14.113 8.326 1.00 85.94 204 VAL A CA 1
ATOM 1611 C C . VAL A 1 204 ? -1.802 -14.005 6.807 1.00 85.94 204 VAL A C 1
ATOM 1613 O O . VAL A 1 204 ? -0.749 -14.327 6.259 1.00 85.94 204 VAL A O 1
ATOM 1616 N N . VAL A 1 205 ? -2.837 -13.516 6.119 1.00 87.38 205 VAL A N 1
ATOM 1617 C CA . VAL A 1 205 ? -2.822 -13.357 4.654 1.00 87.38 205 VAL A CA 1
ATOM 1618 C C . VAL A 1 205 ? -1.711 -12.403 4.215 1.00 87.38 205 VAL A C 1
ATOM 1620 O O . VAL A 1 205 ? -0.954 -12.726 3.299 1.00 87.38 205 VAL A O 1
ATOM 1623 N N . PHE A 1 206 ? -1.554 -11.263 4.891 1.00 86.06 206 PHE A N 1
ATOM 1624 C CA . PHE A 1 206 ? -0.483 -10.311 4.597 1.00 86.06 206 PHE A CA 1
ATOM 1625 C C . PHE A 1 206 ? 0.905 -10.845 4.971 1.00 86.06 206 PHE A C 1
ATOM 1627 O O . PHE A 1 206 ? 1.861 -10.567 4.254 1.00 86.06 206 PHE A O 1
ATOM 1634 N N . GLY A 1 207 ? 1.027 -11.665 6.018 1.00 85.00 207 GLY A N 1
ATOM 1635 C CA . GLY A 1 207 ? 2.273 -12.355 6.361 1.00 85.00 207 GLY A CA 1
ATOM 1636 C C . GLY A 1 207 ? 2.697 -13.362 5.290 1.00 85.00 207 GLY A C 1
ATOM 1637 O O . GLY A 1 207 ? 3.851 -13.367 4.861 1.00 85.00 207 GLY A O 1
ATOM 1638 N N . VAL A 1 208 ? 1.754 -14.165 4.786 1.00 86.81 208 VAL A N 1
ATOM 1639 C CA . VAL A 1 208 ? 1.995 -15.075 3.654 1.00 86.81 208 VAL A CA 1
ATOM 1640 C C . VAL A 1 208 ? 2.354 -14.286 2.396 1.00 86.81 208 VAL A C 1
ATOM 1642 O O . VAL A 1 208 ? 3.280 -14.662 1.678 1.00 86.81 208 VAL A O 1
ATOM 1645 N N . LEU A 1 209 ? 1.665 -13.172 2.136 1.00 86.88 209 LEU A N 1
ATOM 1646 C CA . LEU A 1 209 ? 1.969 -12.302 1.005 1.00 86.88 209 LEU A CA 1
ATOM 1647 C C . LEU A 1 209 ? 3.391 -11.733 1.102 1.00 86.88 209 LEU A C 1
ATOM 1649 O O . LEU A 1 209 ? 4.138 -11.834 0.130 1.00 86.88 209 LEU A O 1
ATOM 1653 N N . ALA A 1 210 ? 3.777 -11.208 2.268 1.00 85.19 210 ALA A N 1
ATOM 1654 C CA . ALA A 1 210 ? 5.117 -10.695 2.548 1.00 85.19 210 ALA A CA 1
ATOM 1655 C C . ALA A 1 210 ? 6.190 -11.768 2.324 1.00 85.19 210 ALA A C 1
ATOM 1657 O O . ALA A 1 210 ? 7.145 -11.540 1.587 1.00 85.19 210 ALA A O 1
ATOM 1658 N N . ALA A 1 211 ? 5.996 -12.973 2.867 1.00 84.94 211 ALA A N 1
ATOM 1659 C CA . ALA A 1 211 ? 6.909 -14.091 2.641 1.00 84.94 211 ALA A CA 1
ATOM 1660 C C . ALA A 1 211 ? 6.985 -14.486 1.156 1.00 84.94 211 ALA A C 1
ATOM 1662 O O . ALA A 1 211 ? 8.055 -14.823 0.654 1.00 84.94 211 ALA A O 1
ATOM 1663 N N . SER A 1 212 ? 5.868 -14.402 0.424 1.00 84.56 212 SER A N 1
ATOM 1664 C CA . SER A 1 212 ? 5.837 -14.732 -1.002 1.00 84.56 212 SER A CA 1
ATOM 1665 C C . SER A 1 212 ? 6.678 -13.781 -1.861 1.00 84.56 212 SER A C 1
ATOM 1667 O O . SER A 1 212 ? 7.147 -14.198 -2.921 1.00 84.56 212 SER A O 1
ATOM 1669 N N . TRP A 1 213 ? 6.917 -12.540 -1.414 1.00 81.75 213 TRP A N 1
ATOM 1670 C CA . TRP A 1 213 ? 7.756 -11.580 -2.137 1.00 81.75 213 TRP A CA 1
ATOM 1671 C C . TRP A 1 213 ? 9.217 -12.026 -2.243 1.00 81.75 213 TRP A C 1
ATOM 1673 O O . TRP A 1 213 ? 9.830 -11.790 -3.282 1.00 81.75 213 TRP A O 1
ATOM 1683 N N . LEU A 1 214 ? 9.729 -12.779 -1.261 1.00 81.38 214 LEU A N 1
ATOM 1684 C CA . LEU A 1 214 ? 11.076 -13.371 -1.305 1.00 81.38 214 LEU A CA 1
ATOM 1685 C C . LEU A 1 214 ? 11.278 -14.319 -2.500 1.00 81.38 214 LEU A C 1
ATOM 1687 O O . LEU A 1 214 ? 12.403 -14.549 -2.925 1.00 81.38 214 LEU A O 1
ATOM 1691 N N . PHE A 1 215 ? 10.188 -14.866 -3.046 1.00 78.75 215 PHE A N 1
ATOM 1692 C CA . PHE A 1 215 ? 10.198 -15.767 -4.205 1.00 78.75 215 PHE A CA 1
ATOM 1693 C C . PHE A 1 215 ? 9.726 -15.088 -5.503 1.00 78.75 215 PHE A C 1
ATOM 1695 O O . PHE A 1 215 ? 9.614 -15.740 -6.546 1.00 78.75 215 PHE A O 1
ATOM 1702 N N . ARG A 1 216 ? 9.367 -13.798 -5.439 1.00 75.38 216 ARG A N 1
ATOM 1703 C CA . ARG A 1 216 ? 8.836 -13.012 -6.567 1.00 75.38 216 ARG A CA 1
ATOM 1704 C C . ARG A 1 216 ? 9.809 -11.948 -7.055 1.00 75.38 216 ARG A C 1
ATOM 1706 O O . ARG A 1 216 ? 9.779 -11.654 -8.244 1.00 75.38 216 ARG A O 1
ATOM 1713 N N . VAL A 1 217 ? 10.618 -11.391 -6.157 1.00 70.06 217 VAL A N 1
ATOM 1714 C CA . VAL A 1 217 ? 11.688 -10.432 -6.464 1.00 70.06 217 VAL A CA 1
ATOM 1715 C C . VAL A 1 217 ? 12.971 -11.219 -6.709 1.00 70.06 217 VAL A C 1
ATOM 1717 O O . VAL A 1 217 ? 13.273 -12.147 -5.955 1.00 70.06 217 VAL A O 1
ATOM 1720 N N . LYS A 1 218 ? 13.714 -10.883 -7.766 1.00 63.97 218 LYS A N 1
ATOM 1721 C CA . LYS A 1 218 ? 15.068 -11.411 -7.952 1.00 63.97 218 LYS A CA 1
ATOM 1722 C C . LYS A 1 218 ? 15.996 -10.497 -7.154 1.00 63.97 218 LYS A C 1
ATOM 1724 O O . LYS A 1 218 ? 16.087 -9.316 -7.462 1.00 63.97 218 LYS A O 1
ATOM 1729 N N . ILE A 1 219 ? 16.613 -11.020 -6.099 1.00 50.59 219 ILE A N 1
ATOM 1730 C CA . ILE A 1 219 ? 17.636 -10.299 -5.327 1.00 50.59 219 ILE A CA 1
ATOM 1731 C C . ILE A 1 219 ? 18.993 -10.542 -5.976 1.00 50.59 219 ILE A C 1
ATOM 1733 O O . ILE A 1 219 ? 19.258 -11.721 -6.312 1.00 50.59 219 ILE A O 1
#

InterPro domains:
  IPR006603 PQ-loop repeat [PF04193] (11-47)

pLDDT: mean 81.93, std 11.46, range [44.44, 96.5]

Secondary structure (DSSP, 8-state):
-PPPPPHHHHHHHHHHHHHHHHHHHHHHHHH---TTS-HHHHHHHHHHHHHHHHHHHHHHHH--SS-TTTS-SSPPHHHHHHHHHHHHHHHHHHHHHHH---TTS-HHHHHHHHHHHHHHHHHHHHHHHHHHH-GGGT--TT-SSPPHHHHHHHHHIIIIIHHHHHHHHHHTHHHHHHHHHHHHTSS-HHHHHHHHHHHHHHHHHHHHHHHHHTTTS--